Protein AF-A0A7S1FMX1-F1 (afdb_monomer_lite)

Secondary structure (DSSP, 8-state):
-EETTEEEE--EEEEGGGTEEEE-SSSPPEEE-S-S------------TTS-GGG---SS-EEPPPTT--PPP-TTHHHH--PPPPSSEEGGGT--TTEETTEETT-TTSB---PPTT-S-HHHHHHHHHHHHHHHHHTSSPPPPHHHHHHHHHHHHHHHTTSHHHHHHH-HHHHHHHHHT-SSSGGG-TTSHHHHHHHHHHHHHHHHHHHHHHHHTT-S---EETTEE-HHHHHHHHHHHHHHHHHH-PPTTSS--GGG----B-TTT-PBPPPPSS-TTTS-S-GGG---

Structure (mmCIF, N/CA/C/O backbone):
data_AF-A0A7S1FMX1-F1
#
_entry.id   AF-A0A7S1FMX1-F1
#
loop_
_atom_site.group_PDB
_atom_site.id
_atom_site.type_symbol
_atom_site.label_atom_id
_atom_site.label_alt_id
_atom_site.label_comp_id
_atom_site.label_asym_id
_atom_site.label_entity_id
_atom_site.label_seq_id
_atom_site.pdbx_PDB_ins_code
_atom_site.Cartn_x
_atom_site.Cartn_y
_atom_site.Cartn_z
_atom_site.occupancy
_atom_site.B_iso_or_equiv
_atom_site.auth_seq_id
_atom_site.auth_comp_id
_atom_site.auth_asym_id
_atom_site.auth_atom_id
_atom_site.pdbx_PDB_model_num
ATOM 1 N N . CYS A 1 1 ? -9.143 -17.431 -26.161 1.00 55.59 1 CYS A N 1
ATOM 2 C CA . CYS A 1 1 ? -9.402 -18.891 -26.213 1.00 55.59 1 CYS A CA 1
ATOM 3 C C . CYS A 1 1 ? -8.180 -19.540 -26.853 1.00 55.59 1 CYS A C 1
ATOM 5 O O . CYS A 1 1 ? -7.878 -19.204 -27.992 1.00 55.59 1 CYS A O 1
ATOM 7 N N . ILE A 1 2 ? -7.433 -20.357 -26.105 1.00 64.75 2 ILE A N 1
ATOM 8 C CA . ILE A 1 2 ? -6.241 -21.057 -26.610 1.00 64.75 2 ILE A CA 1
ATOM 9 C C . ILE A 1 2 ? -6.725 -22.338 -27.300 1.00 64.75 2 ILE A C 1
ATOM 11 O O . ILE A 1 2 ? -7.508 -23.083 -26.711 1.00 64.75 2 ILE A O 1
ATOM 15 N N . ARG A 1 3 ? -6.317 -22.575 -28.550 1.00 66.50 3 ARG A N 1
ATOM 16 C CA . ARG A 1 3 ? -6.638 -23.800 -29.301 1.00 66.50 3 ARG A CA 1
ATOM 17 C C . ARG A 1 3 ? -5.349 -24.379 -29.876 1.00 66.50 3 ARG A C 1
ATOM 19 O O . ARG A 1 3 ? -4.780 -23.815 -30.808 1.00 66.50 3 ARG A O 1
ATOM 26 N N . GLY A 1 4 ? -4.897 -25.506 -29.328 1.00 80.69 4 GLY A N 1
ATOM 27 C CA . GLY A 1 4 ? -3.596 -26.080 -29.681 1.00 80.69 4 GLY A CA 1
ATOM 28 C C . GLY A 1 4 ? -2.450 -25.124 -29.328 1.00 80.69 4 GLY A C 1
ATOM 29 O O . GLY A 1 4 ? -2.449 -24.542 -28.249 1.00 80.69 4 GLY A O 1
ATOM 30 N N . ASN A 1 5 ? -1.517 -24.928 -30.260 1.00 82.44 5 ASN A N 1
ATOM 31 C CA . ASN A 1 5 ? -0.356 -24.033 -30.138 1.00 82.44 5 ASN A CA 1
ATOM 32 C C . ASN A 1 5 ? -0.634 -22.589 -30.610 1.00 82.44 5 ASN A C 1
ATOM 34 O O . ASN A 1 5 ? 0.290 -21.827 -30.882 1.00 82.44 5 ASN A O 1
ATOM 38 N N . THR A 1 6 ? -1.903 -22.219 -30.793 1.00 84.56 6 THR A N 1
ATOM 39 C CA . THR A 1 6 ? -2.301 -20.920 -31.342 1.00 84.56 6 THR A CA 1
ATOM 40 C C . THR A 1 6 ? -3.328 -20.256 -30.428 1.00 84.56 6 THR A C 1
ATOM 42 O O . THR A 1 6 ? -4.273 -20.895 -29.952 1.00 84.56 6 THR A O 1
ATOM 45 N N . PHE A 1 7 ? -3.195 -18.948 -30.217 1.00 85.38 7 PHE A N 1
ATOM 46 C CA . PHE A 1 7 ? -4.234 -18.139 -29.588 1.00 85.38 7 PHE A CA 1
ATOM 47 C C . PHE A 1 7 ? -4.353 -16.766 -30.250 1.00 85.38 7 PHE A C 1
ATOM 49 O O . PHE A 1 7 ? -3.467 -16.309 -30.966 1.00 85.38 7 PHE A O 1
ATOM 56 N N . GLN A 1 8 ? -5.495 -16.125 -30.039 1.00 85.25 8 GLN A N 1
ATOM 57 C CA . GLN A 1 8 ? -5.757 -14.764 -30.487 1.00 85.25 8 GLN A CA 1
ATOM 58 C C . GLN A 1 8 ? -5.833 -13.874 -29.249 1.00 85.25 8 GLN A C 1
ATOM 60 O O . GLN A 1 8 ? -6.625 -14.154 -28.342 1.00 85.25 8 GLN A O 1
ATOM 65 N N . CYS A 1 9 ? -4.974 -12.862 -29.204 1.00 85.62 9 CYS A N 1
ATOM 66 C CA . CYS A 1 9 ? -5.009 -11.795 -28.218 1.00 85.62 9 CYS A CA 1
ATOM 67 C C . CYS A 1 9 ? -5.741 -10.603 -28.831 1.00 85.62 9 CYS A C 1
ATOM 69 O O . CYS A 1 9 ? -5.529 -10.293 -29.998 1.00 85.62 9 CYS A O 1
ATOM 71 N N . GLN A 1 10 ? -6.607 -9.951 -28.069 1.00 85.38 10 GLN A N 1
ATOM 72 C CA . GLN A 1 10 ? -7.228 -8.700 -28.479 1.00 85.38 10 GLN A CA 1
ATOM 73 C C . GLN A 1 10 ? -7.261 -7.788 -27.256 1.00 85.38 10 GLN A C 1
ATOM 75 O O . GLN A 1 10 ? -7.645 -8.276 -26.184 1.00 85.38 10 GLN A O 1
ATOM 80 N N . PRO A 1 11 ? -6.866 -6.515 -27.392 1.00 82.94 11 PRO A N 1
ATOM 81 C CA . PRO A 1 11 ? -7.051 -5.535 -26.338 1.00 82.94 11 PRO A CA 1
ATOM 82 C C . PRO A 1 11 ? -8.517 -5.477 -25.913 1.00 82.94 11 PRO A C 1
ATOM 84 O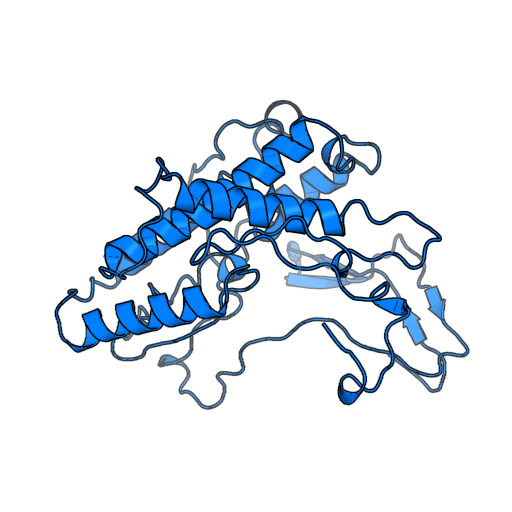 O . PRO A 1 11 ? -9.447 -5.645 -26.712 1.00 82.94 11 PRO A O 1
ATOM 87 N N . VAL A 1 12 ? -8.721 -5.301 -24.614 1.00 83.56 12 VAL A N 1
ATOM 88 C CA . VAL A 1 12 ? -10.047 -5.124 -24.036 1.00 83.56 12 VAL A CA 1
ATOM 89 C C . VAL A 1 12 ? -10.029 -3.931 -23.098 1.00 83.56 12 VAL A C 1
ATOM 91 O O . VAL A 1 12 ? -9.088 -3.767 -22.326 1.00 83.56 12 VAL A O 1
ATOM 94 N N . TYR A 1 13 ? -11.098 -3.145 -23.116 1.00 76.44 13 TYR A N 1
ATOM 95 C CA . TYR A 1 13 ? -11.314 -2.039 -22.189 1.00 76.44 13 TYR A CA 1
ATOM 96 C C . TYR A 1 13 ? -12.540 -2.312 -21.317 1.00 76.44 13 TYR A C 1
ATOM 98 O O . TYR A 1 13 ? -13.475 -3.017 -21.716 1.00 76.44 13 TYR A O 1
ATOM 106 N N . TRP A 1 14 ? -12.552 -1.773 -20.099 1.00 78.62 14 TRP A N 1
ATOM 107 C CA . TRP A 1 14 ? -13.737 -1.804 -19.246 1.00 78.62 14 TRP A CA 1
ATOM 108 C C . TRP A 1 14 ? -14.722 -0.721 -19.698 1.00 78.62 14 TRP A C 1
ATOM 110 O O . TRP A 1 14 ? -14.388 0.457 -19.737 1.00 78.62 14 TRP A O 1
ATOM 120 N N . SER A 1 15 ? -15.945 -1.106 -20.072 1.00 78.19 15 SER A N 1
ATOM 121 C CA . SER A 1 15 ? -16.987 -0.144 -20.439 1.00 78.19 15 SER A CA 1
ATOM 122 C C . SER A 1 15 ? -17.837 0.190 -19.219 1.00 78.19 15 SER A C 1
ATOM 124 O O . SER A 1 15 ? -18.704 -0.612 -18.866 1.00 78.19 15 SER A O 1
ATOM 126 N N . GLU A 1 16 ? -17.662 1.381 -18.639 1.00 68.12 16 GLU A N 1
ATOM 127 C CA . GLU A 1 16 ? -18.452 1.828 -17.476 1.00 68.12 16 GLU A CA 1
ATOM 128 C C . GLU A 1 16 ? -19.957 1.758 -17.746 1.00 68.12 16 GLU A C 1
ATOM 130 O O . GLU A 1 16 ? -20.710 1.090 -17.037 1.00 68.12 16 GLU A O 1
ATOM 135 N N . ARG A 1 17 ? -20.392 2.309 -18.887 1.00 75.06 17 ARG A N 1
ATOM 136 C CA . ARG A 1 17 ? -21.802 2.304 -19.313 1.00 75.06 17 ARG A CA 1
ATOM 137 C C . ARG A 1 17 ? -22.429 0.905 -19.361 1.00 75.06 17 ARG A C 1
ATOM 139 O O . ARG A 1 17 ? -23.640 0.776 -19.205 1.00 75.06 17 ARG A O 1
ATOM 146 N N . ARG A 1 18 ? -21.649 -0.139 -19.661 1.00 75.69 18 ARG A N 1
ATOM 147 C CA . ARG A 1 18 ? -22.149 -1.522 -19.794 1.00 75.69 18 ARG A CA 1
ATOM 148 C C . ARG A 1 18 ? -21.707 -2.443 -18.659 1.00 75.69 18 ARG A C 1
ATOM 150 O O . ARG A 1 18 ? -22.087 -3.612 -18.691 1.00 75.69 18 ARG A O 1
ATOM 157 N N . ARG A 1 19 ? -20.899 -1.943 -17.719 1.00 74.38 19 ARG A N 1
ATOM 158 C CA . ARG A 1 19 ? -20.277 -2.680 -16.610 1.00 74.38 19 ARG A CA 1
ATOM 159 C C . ARG A 1 19 ? -19.697 -4.035 -17.039 1.00 74.38 19 ARG A C 1
ATOM 161 O O . ARG A 1 19 ? -19.962 -5.064 -16.421 1.00 74.38 19 ARG A O 1
ATOM 168 N N . ARG A 1 20 ? -18.959 -4.052 -18.157 1.00 76.19 20 ARG A N 1
ATOM 169 C CA . ARG A 1 20 ? -18.279 -5.254 -18.671 1.00 76.19 20 ARG A CA 1
ATOM 170 C C . ARG A 1 20 ? -17.079 -4.903 -19.543 1.00 76.19 20 ARG A C 1
ATOM 172 O O . ARG A 1 20 ? -17.106 -3.891 -20.246 1.00 76.19 20 ARG A O 1
ATOM 179 N N . TYR A 1 21 ? -16.088 -5.794 -19.578 1.00 77.75 21 TYR A N 1
ATOM 180 C CA . TYR A 1 21 ? -15.001 -5.719 -20.553 1.00 77.75 21 TYR A CA 1
ATOM 181 C C . TYR A 1 21 ? -15.533 -5.881 -21.979 1.00 77.75 21 TYR A C 1
ATOM 183 O O . TYR A 1 21 ? -16.386 -6.733 -22.259 1.00 77.75 21 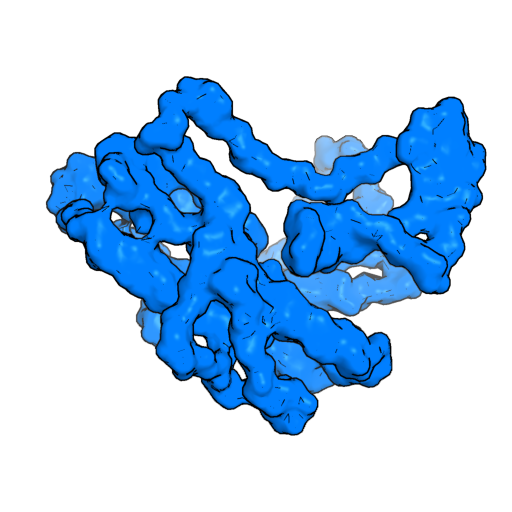TYR A O 1
ATOM 191 N N . ARG A 1 22 ? -15.033 -5.051 -22.888 1.00 84.31 22 ARG A N 1
ATOM 192 C CA . ARG A 1 22 ? -15.325 -5.091 -24.318 1.00 84.31 22 ARG A CA 1
ATOM 193 C C . ARG A 1 22 ? -14.031 -5.170 -25.097 1.00 84.31 22 ARG A C 1
ATOM 195 O O . ARG A 1 22 ? -13.004 -4.711 -24.625 1.00 84.31 22 ARG A O 1
ATOM 202 N N . ARG A 1 23 ? -14.117 -5.762 -26.284 1.00 85.31 23 ARG A N 1
ATOM 203 C CA . ARG A 1 23 ? -13.047 -5.692 -27.272 1.00 85.31 23 ARG A CA 1
ATOM 204 C C . ARG A 1 23 ? -12.844 -4.241 -27.659 1.00 85.31 23 ARG A C 1
ATOM 206 O O . ARG A 1 23 ? -13.837 -3.533 -27.843 1.00 85.31 23 ARG A O 1
ATOM 213 N N . ASP A 1 24 ? -11.585 -3.853 -27.731 1.00 81.56 24 ASP A N 1
ATOM 214 C CA . ASP A 1 24 ? -11.216 -2.672 -28.476 1.00 81.56 24 ASP A CA 1
ATOM 215 C C . ASP A 1 24 ? -11.383 -2.996 -29.961 1.00 81.56 24 ASP A C 1
ATOM 217 O O . ASP A 1 24 ? -10.782 -3.951 -30.464 1.00 81.56 24 ASP A O 1
ATOM 221 N N . ASP A 1 25 ? -12.321 -2.305 -30.604 1.00 81.56 25 ASP A N 1
ATOM 222 C CA . ASP A 1 25 ? -12.631 -2.517 -32.017 1.00 81.56 25 ASP A CA 1
ATOM 223 C C . ASP A 1 25 ? -11.675 -1.693 -32.911 1.00 81.56 25 ASP A C 1
ATOM 225 O O . ASP A 1 25 ? -11.598 -1.971 -34.108 1.00 81.56 25 ASP A O 1
ATOM 229 N N . ASP A 1 26 ? -10.917 -0.747 -32.331 1.00 82.19 26 ASP A N 1
ATOM 230 C CA . ASP A 1 26 ? -9.929 0.088 -33.029 1.00 82.19 26 ASP A CA 1
ATOM 231 C C . ASP A 1 26 ? -8.550 -0.592 -33.126 1.00 82.19 26 ASP A C 1
ATOM 233 O O . ASP A 1 26 ? -7.720 -0.220 -33.957 1.00 82.19 26 ASP A O 1
ATOM 237 N N . GLU A 1 27 ? -8.316 -1.642 -32.330 1.00 79.88 27 GLU A N 1
ATOM 238 C CA . GLU A 1 27 ? -7.102 -2.455 -32.386 1.00 79.88 27 GLU A CA 1
ATOM 239 C C . GLU A 1 27 ? -7.367 -3.862 -32.941 1.00 79.88 27 GLU A C 1
ATOM 241 O O . GLU A 1 27 ? -8.190 -4.640 -32.439 1.00 79.88 27 GLU A O 1
ATOM 246 N N . GLU A 1 28 ? -6.612 -4.234 -33.979 1.00 84.88 28 GLU A N 1
ATOM 247 C CA . GLU A 1 28 ? -6.706 -5.566 -34.562 1.00 84.88 28 GLU A CA 1
ATOM 248 C C . GLU A 1 28 ? -6.222 -6.648 -33.593 1.00 84.88 28 GLU A C 1
ATOM 250 O O . GLU A 1 28 ? -5.190 -6.560 -32.925 1.00 84.88 28 GLU A O 1
ATOM 255 N N . ALA A 1 29 ? -6.965 -7.748 -33.563 1.00 86.00 29 ALA A N 1
ATOM 256 C CA . ALA A 1 29 ? -6.608 -8.890 -32.751 1.00 86.00 29 ALA A CA 1
ATOM 257 C C . ALA A 1 29 ? -5.343 -9.591 -33.285 1.00 86.00 29 ALA A C 1
ATOM 259 O O . ALA A 1 29 ? -5.322 -10.129 -34.394 1.00 86.00 29 ALA A O 1
ATOM 260 N N . VAL A 1 30 ? -4.313 -9.684 -32.446 1.00 87.81 30 VAL A N 1
ATOM 261 C CA . VAL A 1 30 ? -3.038 -10.330 -32.761 1.00 87.81 30 VAL A CA 1
ATOM 262 C C . VAL A 1 30 ? -3.169 -11.847 -32.647 1.00 87.81 30 VAL A C 1
ATOM 264 O O . VAL A 1 30 ? -3.466 -12.402 -31.584 1.00 87.81 30 VAL A O 1
ATOM 267 N N . ARG A 1 31 ? -2.913 -12.555 -33.750 1.00 88.19 31 ARG A N 1
ATOM 268 C CA . ARG A 1 31 ? -2.848 -14.020 -33.761 1.00 88.19 31 ARG A CA 1
ATOM 269 C C . ARG A 1 31 ? -1.429 -14.487 -33.452 1.00 88.19 31 ARG A C 1
ATOM 271 O O . ARG A 1 31 ? -0.534 -14.336 -34.276 1.00 88.19 31 ARG A O 1
ATOM 278 N N . VAL A 1 32 ? -1.259 -15.136 -32.308 1.00 88.19 32 VAL A N 1
ATOM 279 C CA . VAL A 1 32 ? 0.008 -15.731 -31.871 1.00 88.19 32 VAL A CA 1
ATOM 280 C C . VAL A 1 32 ? -0.012 -17.224 -32.199 1.00 88.19 32 VAL A C 1
ATOM 282 O O . VAL A 1 32 ? -0.973 -17.921 -31.864 1.00 88.19 32 VAL A O 1
ATOM 285 N N . ARG A 1 33 ? 1.020 -17.710 -32.894 1.00 91.12 33 ARG A N 1
ATOM 286 C CA . ARG A 1 33 ? 1.182 -19.113 -33.318 1.00 91.12 33 ARG A CA 1
ATOM 287 C C . ARG A 1 33 ? 2.416 -19.727 -32.659 1.00 91.12 33 ARG A C 1
ATOM 289 O O . ARG A 1 33 ? 3.229 -19.001 -32.096 1.00 91.12 33 ARG A O 1
ATOM 296 N N . ASP A 1 34 ? 2.525 -21.051 -32.744 1.00 90.12 34 ASP A N 1
ATOM 297 C CA . ASP A 1 34 ? 3.682 -21.836 -32.290 1.00 90.12 34 ASP A CA 1
ATOM 298 C C . ASP A 1 34 ? 4.042 -21.628 -30.810 1.00 90.12 34 ASP A C 1
ATOM 300 O O . ASP A 1 34 ? 5.196 -21.665 -30.393 1.00 90.12 34 ASP A O 1
ATOM 304 N N . VAL A 1 35 ? 3.011 -21.437 -29.989 1.00 88.81 35 VAL A N 1
ATOM 305 C CA . VAL A 1 35 ? 3.134 -21.231 -28.548 1.00 88.81 35 VAL A CA 1
ATOM 306 C C . VAL A 1 35 ? 3.202 -22.583 -27.852 1.00 88.81 35 VAL A C 1
ATOM 308 O O . VAL A 1 35 ? 2.227 -23.335 -27.857 1.00 88.81 35 VAL A O 1
ATOM 311 N N . ALA A 1 36 ? 4.341 -22.876 -27.226 1.00 88.62 36 ALA A N 1
ATOM 312 C CA . ALA A 1 36 ? 4.512 -24.086 -26.422 1.00 88.62 36 ALA A CA 1
ATOM 313 C C . ALA A 1 36 ? 3.780 -23.992 -25.071 1.00 88.62 36 ALA A C 1
ATOM 315 O O . ALA A 1 36 ? 3.159 -24.958 -24.634 1.00 88.62 36 ALA A O 1
ATOM 316 N N . THR A 1 37 ? 3.820 -22.815 -24.437 1.00 88.00 37 THR A N 1
ATOM 317 C CA . THR A 1 37 ? 3.277 -22.589 -23.092 1.00 88.00 37 THR A CA 1
ATOM 318 C C . THR A 1 37 ? 2.691 -21.187 -22.981 1.00 88.00 37 THR A C 1
ATOM 320 O O . THR A 1 37 ? 3.289 -20.220 -23.447 1.00 88.00 37 THR A O 1
ATOM 323 N N . VAL A 1 38 ? 1.543 -21.068 -22.310 1.00 84.62 38 VAL A N 1
ATOM 324 C CA . VAL A 1 38 ? 0.968 -19.785 -21.888 1.00 84.62 38 VAL A CA 1
ATOM 325 C C . VAL A 1 38 ? 0.989 -19.722 -20.366 1.00 84.62 38 VAL A C 1
ATOM 327 O O . VAL A 1 38 ? 0.480 -20.625 -19.705 1.00 84.62 38 VAL A O 1
ATOM 330 N N . VAL A 1 39 ? 1.549 -18.646 -19.815 1.00 88.12 39 VAL A N 1
ATOM 331 C CA . VAL A 1 39 ? 1.557 -18.379 -18.371 1.00 88.12 39 VAL A CA 1
ATOM 332 C C . VAL A 1 39 ? 0.614 -17.216 -18.086 1.00 88.12 39 VAL A C 1
ATOM 334 O O . VAL A 1 39 ? 0.827 -16.105 -18.567 1.00 88.12 39 VAL A O 1
ATOM 337 N N . LEU A 1 40 ? -0.441 -17.471 -17.310 1.00 87.44 40 LEU A N 1
ATOM 338 C CA . LEU A 1 40 ? -1.400 -16.445 -16.899 1.00 87.44 40 LEU A CA 1
ATOM 339 C C . LEU A 1 40 ? -0.951 -15.823 -15.573 1.00 87.44 40 LEU A C 1
ATOM 341 O O . LEU A 1 40 ? -1.175 -16.387 -14.506 1.00 87.44 40 LEU A O 1
ATOM 345 N N . ALA A 1 41 ? -0.324 -14.650 -15.645 1.00 89.69 41 ALA A N 1
ATOM 346 C CA . ALA A 1 41 ? 0.120 -13.877 -14.483 1.00 89.69 41 ALA A CA 1
ATOM 347 C C . ALA A 1 41 ? -0.897 -12.779 -14.105 1.00 89.69 41 ALA A C 1
ATOM 349 O O . ALA A 1 41 ? -0.548 -11.613 -13.959 1.00 89.69 41 ALA A O 1
ATOM 350 N N . THR A 1 42 ? -2.179 -13.142 -13.986 1.00 84.88 42 THR A N 1
ATOM 351 C CA . THR A 1 42 ? -3.306 -12.196 -13.834 1.00 84.88 42 THR A CA 1
ATOM 352 C C . THR A 1 42 ? -3.686 -11.892 -12.379 1.00 84.88 42 THR A C 1
ATOM 354 O O . THR A 1 42 ? -4.749 -11.330 -12.123 1.00 84.88 42 THR A O 1
ATOM 357 N N . GLY A 1 43 ? -2.840 -12.274 -11.422 1.00 87.25 43 GLY A N 1
ATOM 358 C CA . GLY A 1 43 ? -3.076 -12.071 -9.992 1.00 87.25 43 GLY A CA 1
ATOM 359 C C . GLY A 1 43 ? -4.046 -13.076 -9.364 1.00 87.25 43 GLY A C 1
ATOM 360 O O . GLY A 1 43 ? -4.384 -14.104 -9.953 1.00 87.25 43 GLY A O 1
ATOM 361 N N . TYR A 1 44 ? -4.471 -12.768 -8.138 1.00 85.94 44 TYR A N 1
ATOM 362 C CA . TYR A 1 44 ? -5.308 -13.623 -7.295 1.00 85.94 44 TYR A CA 1
ATOM 363 C C . TYR A 1 44 ? -6.457 -12.821 -6.684 1.00 85.94 44 TYR A C 1
ATOM 365 O O . TYR A 1 44 ? -6.379 -11.600 -6.565 1.00 85.94 44 TYR A O 1
ATOM 373 N N . ARG A 1 45 ? -7.517 -13.520 -6.267 1.00 84.94 45 ARG A N 1
ATOM 374 C CA . ARG A 1 45 ? -8.611 -12.956 -5.469 1.00 84.94 45 ARG A CA 1
ATOM 375 C C . ARG A 1 45 ? -8.770 -13.765 -4.180 1.00 84.94 45 ARG A C 1
ATOM 377 O O . ARG A 1 45 ? -8.689 -14.997 -4.255 1.00 84.94 45 ARG A O 1
ATOM 384 N N . PRO A 1 46 ? -9.019 -13.121 -3.026 1.00 86.81 46 PRO A N 1
ATOM 385 C CA . PRO A 1 46 ? -9.404 -13.825 -1.810 1.00 86.81 46 PRO A CA 1
ATOM 386 C C . PRO A 1 46 ? -10.598 -14.750 -2.067 1.00 86.81 46 PRO A C 1
ATOM 388 O O . PRO A 1 46 ? -11.613 -14.332 -2.623 1.00 86.81 46 PRO A O 1
ATOM 391 N N . ARG A 1 47 ? -10.476 -16.021 -1.673 1.00 91.06 47 ARG A N 1
ATOM 392 C CA . ARG A 1 47 ? -11.563 -17.006 -1.747 1.00 91.06 47 ARG A CA 1
ATOM 393 C C . ARG A 1 47 ? -12.189 -17.163 -0.372 1.00 91.06 47 ARG A C 1
ATOM 395 O O . ARG A 1 47 ? -11.601 -17.788 0.503 1.00 91.06 47 ARG A O 1
ATOM 402 N N . LEU A 1 48 ? -13.380 -16.595 -0.206 1.00 92.56 48 LEU A N 1
ATOM 403 C CA . LEU A 1 48 ? -14.119 -16.560 1.061 1.00 92.56 48 LEU A CA 1
ATOM 404 C C . LEU A 1 48 ? -15.367 -17.459 1.037 1.00 92.56 48 LEU A C 1
ATOM 406 O O . LEU A 1 48 ? -16.243 -17.332 1.887 1.00 92.56 48 LEU A O 1
ATOM 410 N N . ASP A 1 49 ? -15.455 -18.377 0.070 1.00 94.12 49 ASP A N 1
ATOM 411 C CA . ASP A 1 49 ? -16.652 -19.194 -0.187 1.00 94.12 49 ASP A CA 1
ATOM 412 C C . ASP A 1 49 ? -17.009 -20.140 0.970 1.00 94.12 49 ASP A C 1
ATOM 414 O O . ASP A 1 49 ? -18.152 -20.572 1.092 1.00 94.12 49 ASP A O 1
ATOM 418 N N . PHE A 1 50 ? -16.039 -20.431 1.842 1.00 95.50 50 PHE A N 1
ATOM 419 C CA . PHE A 1 50 ? -16.228 -21.228 3.055 1.00 95.50 50 PHE A CA 1
ATOM 420 C C . PHE A 1 50 ? -16.928 -20.461 4.191 1.00 95.50 50 PHE A C 1
ATOM 422 O O . PHE A 1 50 ? -17.335 -21.072 5.176 1.00 95.50 50 PHE A O 1
ATOM 429 N N . LEU A 1 51 ? -17.058 -19.136 4.077 1.00 96.94 51 LEU A N 1
ATOM 430 C CA . LEU A 1 51 ? -17.766 -18.289 5.034 1.00 96.94 51 LEU A CA 1
ATOM 431 C C . LEU A 1 51 ? -19.212 -18.066 4.582 1.00 96.94 51 LEU A C 1
ATOM 433 O O . LEU A 1 51 ? -19.482 -17.983 3.381 1.00 96.94 51 LEU A O 1
ATOM 437 N N . ALA A 1 52 ? -20.129 -17.899 5.536 1.00 96.69 52 ALA A N 1
ATOM 438 C CA . ALA A 1 52 ? -21.471 -17.388 5.257 1.00 96.69 52 ALA A CA 1
ATOM 439 C C . ALA A 1 52 ? -21.396 -15.964 4.675 1.00 96.69 52 ALA A C 1
ATOM 441 O O . ALA A 1 52 ? -20.432 -15.240 4.939 1.00 96.69 52 ALA A O 1
ATOM 442 N N . GLU A 1 53 ? -22.376 -15.564 3.861 1.00 94.50 53 GLU A N 1
ATOM 443 C CA . GLU A 1 53 ? -22.338 -14.298 3.112 1.00 94.50 53 GLU A CA 1
ATOM 444 C C . GLU A 1 53 ? -22.151 -13.087 4.029 1.00 94.50 53 GLU A C 1
ATOM 446 O O . GLU A 1 53 ? -21.400 -12.179 3.688 1.00 94.50 53 GLU A O 1
ATOM 451 N N . GLU A 1 54 ? -22.752 -13.113 5.217 1.00 94.69 54 GLU A N 1
ATOM 452 C CA . GLU A 1 54 ? -22.685 -12.104 6.273 1.00 94.69 54 GLU A CA 1
ATOM 453 C C . GLU A 1 54 ? -21.349 -12.051 7.038 1.00 94.69 54 GLU A C 1
ATOM 455 O O . GLU A 1 54 ? -21.116 -11.125 7.816 1.00 94.69 54 GLU A O 1
ATOM 460 N N . LEU A 1 55 ? -20.447 -13.008 6.800 1.00 96.38 55 LEU A N 1
ATOM 461 C CA . LEU A 1 55 ? -19.109 -13.060 7.399 1.00 96.38 55 LEU A CA 1
ATOM 462 C C . LEU A 1 55 ? -17.982 -12.771 6.402 1.00 96.38 55 LEU A C 1
ATOM 464 O O . LEU A 1 55 ? -16.831 -12.688 6.812 1.00 96.38 55 LEU A O 1
ATOM 468 N N . ARG A 1 56 ? -18.281 -12.622 5.108 1.00 95.00 56 ARG A N 1
ATOM 469 C CA . ARG A 1 56 ? -17.291 -12.276 4.069 1.00 95.00 56 ARG A CA 1
ATOM 470 C C . ARG A 1 56 ? -16.895 -10.795 4.144 1.00 95.00 56 ARG A C 1
ATOM 472 O O . ARG A 1 56 ? -17.601 -10.004 4.759 1.00 95.00 56 ARG A O 1
ATOM 479 N N . PHE A 1 57 ? -15.800 -10.412 3.511 1.00 92.44 57 PHE A N 1
ATOM 480 C CA . PHE A 1 57 ? -15.573 -9.014 3.139 1.00 92.44 57 PHE A CA 1
ATOM 481 C C . PHE A 1 57 ? -15.603 -8.890 1.615 1.00 92.44 57 PHE A C 1
ATOM 483 O O . PHE A 1 57 ? -15.424 -9.902 0.931 1.00 92.44 57 PHE A O 1
ATOM 490 N N . ASP A 1 58 ? -15.850 -7.693 1.087 1.00 89.25 58 ASP A N 1
ATOM 491 C CA . ASP A 1 58 ? -15.761 -7.412 -0.349 1.00 89.25 58 ASP A CA 1
ATOM 492 C C . ASP A 1 58 ? -14.287 -7.262 -0.771 1.00 89.25 58 ASP A C 1
ATOM 494 O O . ASP A 1 58 ? -13.643 -6.272 -0.413 1.00 89.25 58 ASP A O 1
ATOM 498 N N . PRO A 1 59 ? -13.719 -8.210 -1.544 1.00 81.56 59 PRO A N 1
ATOM 499 C CA . PRO A 1 59 ? -12.324 -8.132 -1.951 1.00 81.56 59 PRO A CA 1
ATOM 500 C C . PRO A 1 59 ? -12.052 -7.069 -3.018 1.00 81.56 59 PRO A C 1
ATOM 502 O O . PRO A 1 59 ? -10.899 -6.676 -3.171 1.00 81.56 59 PRO A O 1
ATOM 505 N N . GLU A 1 60 ? -13.071 -6.649 -3.780 1.00 78.12 60 GLU A N 1
ATOM 506 C CA . GLU A 1 60 ? -12.949 -5.510 -4.703 1.00 78.12 60 GLU A CA 1
ATOM 507 C C . GLU A 1 60 ? -13.096 -4.190 -3.928 1.00 78.12 60 GLU A C 1
ATOM 509 O O . GLU A 1 60 ? -12.480 -3.186 -4.272 1.00 78.12 60 GLU A O 1
ATOM 514 N N . GLY A 1 61 ? -13.863 -4.202 -2.835 1.00 80.12 61 GLY A N 1
ATOM 515 C CA . GLY A 1 61 ? -13.960 -3.097 -1.889 1.00 80.12 61 GLY A CA 1
ATOM 516 C C . GLY A 1 61 ? -14.385 -1.799 -2.565 1.00 80.12 61 GLY A C 1
ATOM 517 O O . GLY A 1 61 ? -13.730 -0.773 -2.392 1.00 80.12 61 GLY A O 1
ATOM 518 N N . ARG A 1 62 ? -15.447 -1.832 -3.375 1.00 85.31 62 ARG A N 1
ATOM 519 C CA . ARG A 1 62 ? -15.869 -0.635 -4.113 1.00 85.31 62 ARG A CA 1
ATOM 520 C C . ARG A 1 62 ? -16.462 0.396 -3.169 1.00 85.31 62 ARG A C 1
ATOM 522 O O . ARG A 1 62 ? -17.345 0.088 -2.368 1.00 85.31 62 ARG A O 1
ATOM 529 N N . GLN A 1 63 ? -16.005 1.637 -3.279 1.00 86.50 63 GLN A N 1
ATOM 530 C CA . GLN A 1 63 ? -16.495 2.722 -2.436 1.00 86.50 63 GLN A CA 1
ATOM 531 C C . GLN A 1 63 ? -16.630 4.017 -3.235 1.00 86.50 63 GLN A C 1
ATOM 533 O O . GLN A 1 63 ? -15.825 4.296 -4.116 1.00 86.50 63 GLN A O 1
ATOM 538 N N . GLY A 1 64 ? -17.647 4.818 -2.914 1.00 85.50 64 GLY A N 1
ATOM 539 C CA . GLY A 1 64 ? -17.763 6.183 -3.421 1.00 85.50 64 GLY A CA 1
ATOM 540 C C . GLY A 1 64 ? -16.880 7.156 -2.638 1.00 85.50 64 GLY A C 1
ATOM 541 O O . GLY A 1 64 ? -16.696 7.026 -1.423 1.00 85.50 64 GLY A O 1
ATOM 542 N N . VAL A 1 65 ? -16.367 8.170 -3.325 1.00 86.94 65 VAL A N 1
ATOM 543 C CA . VAL A 1 65 ? -15.604 9.259 -2.703 1.00 86.94 65 VAL A CA 1
ATOM 544 C C . VAL A 1 65 ? -16.575 10.291 -2.099 1.00 86.94 65 VAL A C 1
ATOM 546 O O . VAL A 1 65 ? -17.644 10.531 -2.666 1.00 86.94 65 VAL A O 1
ATOM 549 N N . PRO A 1 66 ? -16.267 10.918 -0.942 1.00 85.81 66 PRO A N 1
ATOM 550 C CA . PRO A 1 66 ? -17.121 11.958 -0.375 1.00 85.81 66 PRO A CA 1
ATOM 551 C C . PRO A 1 66 ? -17.424 13.086 -1.371 1.00 85.81 66 PRO A C 1
ATOM 553 O O . PRO A 1 66 ? -16.537 13.570 -2.073 1.00 85.81 66 PRO A O 1
ATOM 556 N N . LYS A 1 67 ? -18.679 13.549 -1.391 1.00 86.31 67 LYS A N 1
ATOM 557 C CA . LYS A 1 67 ? -19.117 14.616 -2.299 1.00 86.31 67 LYS A CA 1
ATOM 558 C C . LYS A 1 67 ? -18.270 15.878 -2.113 1.00 86.31 67 LYS A C 1
ATOM 560 O O . LYS A 1 67 ? -18.170 16.398 -1.003 1.00 86.31 67 LYS A O 1
ATOM 565 N N . GLY A 1 68 ? -17.730 16.394 -3.216 1.00 87.56 68 GLY A N 1
ATOM 566 C CA . GLY A 1 68 ? -16.915 17.610 -3.228 1.00 87.56 68 GLY A CA 1
ATOM 567 C C . GLY A 1 68 ? -15.478 17.417 -2.738 1.00 87.56 68 GLY A C 1
ATOM 568 O O . GLY A 1 68 ? -14.775 18.411 -2.568 1.00 87.56 68 GLY A O 1
ATOM 569 N N . TRP A 1 69 ? -15.038 16.175 -2.507 1.00 92.62 69 TRP A N 1
ATOM 570 C CA . TRP A 1 69 ? -13.622 15.883 -2.308 1.00 92.62 69 TRP A CA 1
ATOM 571 C C . TRP A 1 69 ? -12.816 16.320 -3.534 1.00 92.62 69 TRP A C 1
ATOM 573 O O . TRP A 1 69 ? -13.254 16.154 -4.672 1.00 92.62 69 TRP A O 1
ATOM 583 N N . LYS A 1 70 ? -11.630 16.873 -3.286 1.00 92.69 70 LYS A N 1
ATOM 584 C CA . LYS A 1 70 ? -10.665 17.253 -4.313 1.00 92.69 70 LYS A CA 1
ATOM 585 C C . LYS A 1 70 ? -9.282 16.840 -3.849 1.00 92.69 70 LYS A C 1
ATOM 587 O O . LYS A 1 70 ? -8.942 17.073 -2.691 1.00 92.69 70 LYS A O 1
ATOM 592 N N . MET A 1 71 ? -8.513 16.281 -4.774 1.00 94.50 71 MET A N 1
ATOM 593 C CA . MET A 1 71 ? -7.111 15.947 -4.558 1.00 94.50 71 MET A CA 1
ATOM 594 C C . MET A 1 71 ? -6.322 17.206 -4.190 1.00 94.50 71 MET A C 1
ATOM 596 O O . MET A 1 71 ? -6.505 18.259 -4.812 1.00 94.50 71 MET A O 1
ATOM 600 N N . ALA A 1 72 ? -5.438 17.096 -3.201 1.00 93.44 72 ALA A N 1
ATOM 601 C CA . ALA A 1 72 ? -4.512 18.168 -2.861 1.00 93.44 72 ALA A CA 1
ATOM 602 C C . ALA A 1 72 ? -3.624 18.570 -4.067 1.00 93.44 72 ALA A C 1
ATOM 604 O O . ALA A 1 72 ? -3.259 17.708 -4.879 1.00 93.44 72 ALA A O 1
ATOM 605 N N . PRO A 1 73 ? -3.247 19.862 -4.194 1.00 94.50 73 PRO A N 1
ATOM 606 C CA . PRO A 1 73 ? -2.354 20.317 -5.255 1.00 94.50 73 PRO A CA 1
ATOM 607 C C . PRO A 1 73 ? -1.022 19.560 -5.262 1.00 94.50 73 PRO A C 1
ATOM 609 O O . PRO A 1 73 ? -0.403 19.369 -4.217 1.00 94.50 73 PRO A O 1
ATOM 612 N N . ASN A 1 74 ? -0.573 19.154 -6.447 1.00 93.50 74 ASN A N 1
ATOM 613 C CA . ASN A 1 74 ? 0.673 18.425 -6.668 1.00 93.50 74 ASN A CA 1
ATOM 614 C C . ASN A 1 74 ? 1.237 18.712 -8.072 1.00 93.50 74 ASN A C 1
ATOM 616 O O . ASN A 1 74 ? 0.663 19.488 -8.834 1.00 93.50 74 ASN A O 1
ATOM 620 N N . ALA A 1 75 ? 2.354 18.069 -8.424 1.00 92.56 75 ALA A N 1
ATOM 621 C CA . ALA A 1 75 ? 3.062 18.295 -9.688 1.00 92.56 75 ALA A CA 1
ATOM 622 C C . ALA A 1 75 ? 2.226 18.036 -10.959 1.00 92.56 75 ALA A C 1
ATOM 624 O O . ALA A 1 75 ? 2.594 18.522 -12.020 1.00 92.56 75 ALA A O 1
ATOM 625 N N . LEU A 1 76 ? 1.120 17.287 -10.869 1.00 94.38 76 LEU A N 1
ATOM 626 C CA . LEU A 1 76 ? 0.218 17.006 -11.994 1.00 94.38 76 LEU A CA 1
ATOM 627 C C . LEU A 1 76 ? -0.998 17.938 -12.043 1.00 94.38 76 LEU A C 1
ATOM 629 O O . LEU A 1 76 ? -1.746 17.913 -13.015 1.00 94.38 76 LEU A O 1
ATOM 633 N N . SER A 1 77 ? -1.222 18.757 -11.011 1.00 92.19 77 SER A N 1
ATOM 634 C CA . SER A 1 77 ? -2.414 19.608 -10.919 1.00 92.19 77 SER A CA 1
ATOM 635 C C . SER A 1 77 ? -2.474 20.690 -11.995 1.00 92.19 77 SER A C 1
ATOM 637 O O . SER A 1 77 ? -3.570 21.080 -12.384 1.00 92.19 77 SER A O 1
ATOM 639 N N . GLU A 1 78 ? -1.327 21.175 -12.475 1.00 88.62 78 GLU A N 1
ATOM 640 C CA . GLU A 1 78 ? -1.278 22.177 -13.549 1.00 88.62 78 GLU A CA 1
ATOM 641 C C . GLU A 1 78 ? -1.697 21.591 -14.903 1.00 88.62 78 GLU A C 1
ATOM 643 O O . GLU A 1 78 ? -2.349 22.273 -15.688 1.00 88.62 78 GLU A O 1
ATOM 648 N N . GLU A 1 79 ? -1.362 20.324 -15.154 1.00 92.62 79 GLU A N 1
ATOM 649 C CA . GLU A 1 79 ? -1.580 19.664 -16.445 1.00 92.62 79 GLU A CA 1
ATOM 650 C C . GLU A 1 79 ? -2.948 18.980 -16.517 1.00 92.62 79 GLU A C 1
ATOM 652 O O . GLU A 1 79 ? -3.658 19.111 -17.509 1.00 92.62 79 GLU A O 1
ATOM 657 N N . LEU A 1 80 ? -3.349 18.295 -15.441 1.00 92.50 80 LEU A N 1
ATOM 658 C CA . LEU A 1 80 ? -4.616 17.559 -15.379 1.00 92.50 80 LEU A CA 1
ATOM 659 C C . LEU A 1 80 ? -5.788 18.414 -14.879 1.00 92.50 80 LEU A C 1
ATOM 661 O O . LEU A 1 80 ? -6.950 18.027 -15.001 1.00 92.50 80 LEU A O 1
ATOM 665 N N . GLY A 1 81 ? -5.505 19.556 -14.250 1.00 91.44 81 GLY A N 1
ATOM 666 C CA . GLY A 1 81 ? -6.522 20.362 -13.586 1.00 91.44 81 GLY A CA 1
ATOM 667 C C . GLY A 1 81 ? -7.255 19.593 -12.479 1.00 91.44 81 GLY A C 1
ATOM 668 O O . GLY A 1 81 ? -6.663 18.856 -11.686 1.00 91.44 81 GLY A O 1
ATOM 669 N N . THR A 1 82 ? -8.572 19.800 -12.385 1.00 92.25 82 THR A N 1
ATOM 670 C CA . THR A 1 82 ? -9.432 19.066 -11.443 1.00 92.25 82 THR A CA 1
ATOM 671 C C . THR A 1 82 ? -10.080 17.885 -12.150 1.00 92.25 82 THR A C 1
ATOM 673 O O . THR A 1 82 ? -11.056 18.056 -12.873 1.00 92.25 82 THR A O 1
ATOM 676 N N . VAL A 1 83 ? -9.568 16.688 -11.882 1.00 92.62 83 VAL A N 1
ATOM 677 C CA . VAL A 1 83 ? -10.203 15.441 -12.317 1.00 92.62 83 VAL A CA 1
ATOM 678 C C . VAL A 1 83 ? -11.235 15.027 -11.274 1.00 92.62 83 VAL A C 1
ATOM 680 O O . VAL A 1 83 ? -10.878 14.808 -10.111 1.00 92.62 83 VAL A O 1
ATOM 683 N N . GLU A 1 84 ? -12.498 14.909 -11.674 1.00 92.81 84 GLU A N 1
ATOM 684 C CA . GLU A 1 84 ? -13.559 14.374 -10.815 1.00 92.81 84 GLU A CA 1
ATOM 685 C C . GLU A 1 84 ? -13.346 12.865 -10.581 1.00 92.81 84 GLU A C 1
ATOM 687 O O . GLU A 1 84 ? -12.972 12.154 -11.517 1.00 92.81 84 GLU A O 1
ATOM 692 N N . PRO A 1 85 ? -13.536 12.351 -9.353 1.00 93.19 85 PRO A N 1
ATOM 693 C CA . PRO A 1 85 ? -13.419 10.920 -9.092 1.00 93.19 85 PRO A CA 1
ATOM 694 C C . PRO A 1 85 ? -14.474 10.095 -9.832 1.00 93.19 85 PRO A C 1
ATOM 696 O O . PRO A 1 85 ? -15.602 10.548 -10.040 1.00 93.19 85 PRO A O 1
ATOM 699 N N . SER A 1 86 ? -14.134 8.843 -10.141 1.00 91.25 86 SER A N 1
ATOM 700 C CA . SER A 1 86 ? -15.109 7.839 -10.587 1.00 91.25 86 SER A CA 1
ATOM 701 C C . SER A 1 86 ? -16.229 7.643 -9.546 1.00 91.25 86 SER A C 1
ATOM 703 O O . SER A 1 86 ? -16.006 7.817 -8.346 1.00 91.25 86 SER A O 1
ATOM 705 N N . GLU A 1 87 ? -17.433 7.248 -9.986 1.00 88.12 87 GLU A N 1
ATOM 706 C CA . GLU A 1 87 ? -18.575 6.993 -9.080 1.00 88.12 87 GLU A CA 1
ATOM 707 C C . GLU A 1 87 ? -18.256 5.920 -8.024 1.00 88.12 87 GLU A C 1
ATOM 709 O O . GLU A 1 87 ? -18.616 6.057 -6.853 1.00 88.12 87 GLU A O 1
ATOM 714 N N . GLU A 1 88 ? -17.546 4.871 -8.443 1.00 88.06 88 GLU A N 1
ATOM 715 C CA . GLU A 1 88 ? -16.985 3.821 -7.596 1.00 88.06 88 GLU A CA 1
ATOM 716 C C . GLU A 1 88 ? -15.477 3.740 -7.854 1.00 88.06 88 GLU A C 1
ATOM 718 O O . GLU A 1 88 ? -15.048 3.724 -9.008 1.00 88.06 88 GLU A O 1
ATOM 723 N N . ILE A 1 89 ? -14.678 3.648 -6.790 1.00 90.62 89 ILE A N 1
ATOM 724 C CA . ILE A 1 89 ? -13.234 3.392 -6.877 1.00 90.62 89 ILE A CA 1
ATOM 725 C C . ILE A 1 89 ? -12.880 2.014 -6.307 1.00 90.62 89 ILE A C 1
ATOM 727 O O . ILE A 1 89 ? -13.555 1.523 -5.399 1.00 90.62 89 ILE A O 1
ATOM 731 N N . ASP A 1 90 ? -11.815 1.402 -6.834 1.00 89.81 90 ASP A N 1
ATOM 732 C CA . ASP A 1 90 ? -11.255 0.108 -6.397 1.00 89.81 90 ASP A CA 1
ATOM 733 C C . ASP A 1 90 ? -10.463 0.299 -5.092 1.00 89.81 90 ASP A C 1
ATOM 735 O O . ASP A 1 90 ? -9.227 0.299 -5.067 1.00 89.81 90 ASP A O 1
ATOM 739 N N . ALA A 1 91 ? -11.182 0.562 -3.994 1.00 88.62 91 ALA A N 1
ATOM 740 C CA . ALA A 1 91 ? -10.557 0.926 -2.728 1.00 88.62 91 ALA A CA 1
ATOM 741 C C . ALA A 1 91 ? -9.779 -0.240 -2.111 1.00 88.62 91 ALA A C 1
ATOM 743 O O . ALA A 1 91 ? -8.804 0.020 -1.404 1.00 88.62 91 ALA A O 1
ATOM 744 N N . GLY A 1 92 ? -10.129 -1.497 -2.429 1.00 84.88 92 GLY A N 1
ATOM 745 C CA . GLY A 1 92 ? -9.513 -2.715 -1.880 1.00 84.88 92 GLY A CA 1
ATOM 746 C C . GLY A 1 92 ? -7.991 -2.814 -2.066 1.00 84.88 92 GLY A C 1
ATOM 747 O O . GLY A 1 92 ? -7.324 -3.577 -1.367 1.00 84.88 92 GLY A O 1
ATOM 748 N N . ARG A 1 93 ? -7.406 -1.996 -2.948 1.00 81.88 93 ARG A N 1
ATOM 749 C CA . ARG A 1 93 ? -5.947 -1.848 -3.111 1.00 81.88 93 ARG A CA 1
ATOM 750 C C . ARG A 1 93 ? -5.261 -1.036 -2.011 1.00 81.88 93 ARG A C 1
ATOM 752 O O . ARG A 1 93 ? -4.041 -1.078 -1.896 1.00 81.88 93 ARG A O 1
ATOM 759 N N . VAL A 1 94 ? -6.025 -0.267 -1.247 1.00 85.62 94 VAL A N 1
ATOM 760 C CA . VAL A 1 94 ? -5.541 0.681 -0.235 1.00 85.62 94 VAL A CA 1
ATOM 761 C C . VAL A 1 94 ? -6.196 0.392 1.114 1.00 85.62 94 VAL A C 1
ATOM 763 O O . VAL A 1 94 ? -5.517 0.244 2.129 1.00 85.62 94 VAL A O 1
ATOM 766 N N . VAL A 1 95 ? -7.522 0.281 1.118 1.00 88.69 95 VAL A N 1
ATOM 767 C CA . VAL A 1 95 ? -8.366 0.045 2.289 1.00 88.69 95 VAL A CA 1
ATOM 768 C C . VAL A 1 95 ? -9.516 -0.865 1.877 1.00 88.69 95 VAL A C 1
ATOM 770 O O . VAL A 1 95 ? -10.213 -0.588 0.911 1.00 88.69 95 VAL A O 1
ATOM 773 N N . PHE A 1 96 ? -9.764 -1.920 2.647 1.00 90.88 96 PHE A N 1
ATOM 774 C CA . PHE A 1 96 ? -10.997 -2.696 2.527 1.00 90.88 96 PHE A CA 1
ATOM 775 C C . PHE A 1 96 ? -12.119 -1.926 3.242 1.00 90.88 96 PHE A C 1
ATOM 777 O O . PHE A 1 96 ? -12.047 -1.781 4.466 1.00 90.88 96 PHE A O 1
ATOM 784 N N . PRO A 1 97 ? -13.135 -1.391 2.536 1.00 90.69 97 PRO A N 1
ATOM 785 C CA . PRO A 1 97 ? -14.122 -0.492 3.141 1.00 90.69 97 PRO A CA 1
ATOM 786 C C . PRO A 1 97 ? -14.853 -1.094 4.341 1.00 90.69 97 PRO A C 1
ATOM 788 O O . PRO A 1 97 ? -15.129 -0.393 5.314 1.00 90.69 97 PRO A O 1
ATOM 791 N N . ASP A 1 98 ? -15.111 -2.397 4.295 1.00 93.31 98 ASP A N 1
ATOM 792 C CA . ASP A 1 98 ? -15.838 -3.181 5.288 1.00 93.31 98 ASP A CA 1
ATOM 793 C C . ASP A 1 98 ? -14.931 -3.919 6.286 1.00 93.31 98 ASP A C 1
ATOM 795 O O . ASP A 1 98 ? -15.440 -4.620 7.165 1.00 93.31 98 ASP A O 1
ATOM 799 N N . VAL A 1 99 ? -13.608 -3.728 6.214 1.00 94.81 99 VAL A N 1
ATOM 800 C CA . VAL A 1 99 ? -12.647 -4.256 7.192 1.00 94.81 99 VAL A CA 1
ATOM 801 C C . VAL A 1 99 ? -11.851 -3.109 7.809 1.00 94.81 99 VAL A C 1
ATOM 803 O O . VAL A 1 99 ? -10.964 -2.517 7.198 1.00 94.81 99 VAL A O 1
ATOM 806 N N . TYR A 1 100 ? -12.142 -2.790 9.064 1.00 95.31 100 TYR A N 1
ATOM 807 C CA . TYR A 1 100 ? -11.430 -1.771 9.826 1.00 95.31 100 TYR A CA 1
ATOM 808 C C . TYR A 1 100 ? -10.308 -2.410 10.634 1.00 95.31 100 TYR A C 1
ATOM 810 O O . TYR A 1 100 ? -10.559 -3.061 11.644 1.00 95.31 100 TYR A O 1
ATOM 818 N N . ARG A 1 101 ? -9.055 -2.220 10.203 1.00 93.44 101 ARG A N 1
ATOM 819 C CA . ARG A 1 101 ? -7.863 -2.748 10.903 1.00 93.44 101 ARG A CA 1
ATOM 820 C C . ARG A 1 101 ? -7.964 -4.247 11.231 1.00 93.44 101 ARG A C 1
ATOM 822 O O . ARG A 1 101 ? -7.610 -4.683 12.324 1.00 93.44 101 ARG A O 1
ATOM 829 N N . GLY A 1 102 ? -8.507 -5.010 10.289 1.00 94.81 102 GLY A N 1
ATOM 830 C CA . GLY A 1 102 ? -8.773 -6.438 10.432 1.00 94.81 102 GLY A CA 1
ATOM 831 C C . GLY A 1 102 ? -10.124 -6.785 11.067 1.00 94.81 102 GLY A C 1
ATOM 832 O O . GLY A 1 102 ? -10.526 -7.933 10.987 1.00 94.81 102 GLY A O 1
ATOM 833 N N . LEU A 1 103 ? -10.878 -5.843 11.634 1.00 97.12 103 LEU A N 1
ATOM 834 C CA . LEU A 1 103 ? -12.232 -6.097 12.135 1.00 97.12 103 LEU A CA 1
ATOM 835 C C . LEU A 1 103 ? -13.254 -6.016 11.002 1.00 97.12 103 LEU A C 1
ATOM 837 O O . LEU A 1 103 ? -13.337 -4.991 10.327 1.00 97.12 103 LEU A O 1
ATOM 841 N N . LEU A 1 104 ? -14.088 -7.042 10.831 1.00 97.38 104 LEU A N 1
ATOM 842 C CA . LEU A 1 104 ? -15.236 -6.947 9.933 1.00 97.38 104 LEU A CA 1
ATOM 843 C C . LEU A 1 104 ? -16.239 -5.934 10.498 1.00 97.38 104 LEU A C 1
ATOM 845 O O . LEU A 1 104 ? -16.808 -6.141 11.566 1.00 97.38 104 LEU A O 1
ATOM 849 N N . VAL A 1 105 ? -16.496 -4.850 9.773 1.00 97.00 105 VAL A N 1
ATOM 850 C CA . VAL A 1 105 ? -17.248 -3.692 10.279 1.00 97.00 105 VAL A CA 1
ATOM 851 C C . VAL A 1 105 ? -18.651 -4.068 10.768 1.00 97.00 105 VAL A C 1
ATOM 853 O O . VAL A 1 105 ? -19.061 -3.654 11.852 1.00 97.00 105 VAL A O 1
ATOM 856 N N . ARG A 1 106 ? -19.364 -4.906 10.007 1.00 96.44 106 ARG A N 1
ATOM 857 C CA . ARG A 1 106 ? -20.719 -5.386 10.343 1.00 96.44 106 ARG A CA 1
ATOM 858 C C . ARG A 1 106 ? -20.765 -6.416 11.476 1.00 96.44 106 ARG A C 1
ATOM 860 O O . ARG A 1 106 ? -21.824 -6.651 12.049 1.00 96.44 106 ARG A O 1
ATOM 867 N N . ASN A 1 107 ? -19.641 -7.062 11.779 1.00 97.38 107 ASN A N 1
ATOM 868 C CA . ASN A 1 107 ? -19.522 -8.037 12.858 1.00 97.38 107 ASN A CA 1
ATOM 869 C C . ASN A 1 107 ? -18.073 -8.055 13.372 1.00 97.38 107 ASN A C 1
ATOM 871 O O . ASN A 1 107 ? -17.296 -8.915 12.957 1.00 97.38 107 ASN A O 1
ATOM 875 N N . PRO A 1 108 ? -17.696 -7.157 14.300 1.00 96.88 108 PRO A N 1
ATOM 876 C CA . PRO A 1 108 ? -16.301 -6.996 14.713 1.00 96.88 108 PRO A CA 1
ATOM 877 C C . PRO A 1 108 ? -15.755 -8.173 15.541 1.00 96.88 108 PRO A C 1
ATOM 879 O O . PRO A 1 108 ? -14.595 -8.159 15.939 1.00 96.88 108 PRO A O 1
ATOM 882 N N . LYS A 1 109 ? -16.571 -9.207 15.799 1.00 96.31 109 LYS A N 1
ATOM 883 C CA . LYS A 1 109 ? -16.104 -10.495 16.335 1.00 96.31 109 LYS A CA 1
ATOM 884 C C . LYS A 1 109 ? -15.454 -11.373 15.261 1.00 96.31 109 LYS A C 1
ATOM 886 O O . LYS A 1 109 ? -14.740 -12.308 15.602 1.00 96.31 109 LYS A O 1
ATOM 891 N N . MET A 1 110 ? -15.721 -11.096 13.985 1.00 97.50 110 MET A N 1
ATOM 892 C CA . MET A 1 110 ? -15.021 -11.695 12.857 1.00 97.50 110 MET A CA 1
ATOM 893 C C . MET A 1 110 ? -13.813 -10.823 12.516 1.00 97.50 110 MET A C 1
ATOM 895 O O . MET A 1 110 ? -13.951 -9.620 12.286 1.00 97.50 110 MET A O 1
ATOM 899 N N . MET A 1 111 ? -12.634 -11.438 12.495 1.00 97.06 111 MET A N 1
ATOM 900 C CA . MET A 1 111 ? -11.364 -10.754 12.285 1.00 97.06 111 MET A CA 1
ATOM 901 C C . MET A 1 111 ? -10.612 -11.361 11.101 1.00 97.06 111 MET A C 1
ATOM 903 O O . MET A 1 111 ? -10.678 -12.563 10.852 1.00 97.06 111 MET A O 1
ATOM 907 N N . PHE A 1 112 ? -9.885 -10.516 10.386 1.00 95.44 112 PHE A N 1
ATOM 908 C CA . PHE A 1 112 ? -9.160 -10.825 9.168 1.00 95.44 112 PHE A CA 1
ATOM 909 C C . PHE A 1 112 ? -7.717 -10.360 9.306 1.00 95.44 112 PHE A C 1
ATOM 911 O O . PHE A 1 112 ? -7.447 -9.174 9.492 1.00 95.44 112 PHE A O 1
ATOM 918 N N . LEU A 1 113 ? -6.791 -11.304 9.163 1.00 93.25 113 LEU A N 1
ATOM 919 C CA . LEU A 1 113 ? -5.378 -11.015 8.982 1.00 93.25 113 LEU A CA 1
ATOM 920 C C . LEU A 1 113 ? -5.065 -11.183 7.495 1.00 93.25 113 LEU A C 1
ATOM 922 O O . LEU A 1 113 ? -5.018 -12.302 6.988 1.00 93.25 113 LEU A O 1
ATOM 926 N N . VAL A 1 114 ? -4.952 -10.063 6.786 1.00 84.62 114 VAL A N 1
ATOM 927 C CA . VAL A 1 114 ? -4.817 -10.037 5.326 1.00 84.62 114 VAL A CA 1
ATOM 928 C C . VAL A 1 114 ? -3.602 -9.206 4.962 1.00 84.62 114 VAL A C 1
ATOM 930 O O . VAL A 1 114 ? -3.442 -8.082 5.438 1.00 84.62 114 VAL A O 1
ATOM 933 N N . GLU A 1 115 ? -2.761 -9.756 4.093 1.00 80.69 115 GLU A N 1
ATOM 934 C CA . GLU A 1 115 ? -1.698 -8.995 3.452 1.00 80.69 115 GLU A CA 1
ATOM 935 C C . GLU A 1 115 ? -2.331 -7.948 2.528 1.00 80.69 115 GLU A C 1
ATOM 937 O O . GLU A 1 115 ? -3.062 -8.283 1.592 1.00 80.69 115 GLU A O 1
ATOM 942 N N . GLN A 1 116 ? -2.082 -6.667 2.801 1.00 72.62 116 GLN A N 1
ATOM 943 C CA . GLN A 1 116 ? -2.540 -5.606 1.911 1.00 72.62 116 GLN A CA 1
ATOM 944 C C . GLN A 1 116 ? -1.795 -5.703 0.578 1.00 72.62 116 GLN A C 1
ATOM 946 O O . GLN A 1 116 ? -0.564 -5.787 0.540 1.00 72.62 116 GLN A O 1
ATOM 951 N N . ALA A 1 117 ? -2.546 -5.662 -0.524 1.00 69.94 117 ALA A N 1
ATOM 952 C CA . ALA A 1 117 ? -1.977 -5.678 -1.862 1.00 69.94 117 ALA A CA 1
ATOM 953 C C . ALA A 1 117 ? -0.945 -4.546 -2.021 1.00 69.94 117 ALA A C 1
ATOM 955 O O . ALA A 1 117 ? -1.242 -3.376 -1.796 1.00 69.94 117 ALA A O 1
ATOM 956 N N . GLY A 1 118 ? 0.285 -4.890 -2.411 1.00 68.69 118 GLY A N 1
ATOM 957 C CA . GLY A 1 118 ? 1.349 -3.901 -2.607 1.00 68.69 118 GLY A CA 1
ATOM 958 C C . GLY A 1 118 ? 2.014 -3.389 -1.322 1.00 68.69 118 GLY A C 1
ATOM 959 O O . GLY A 1 118 ? 2.694 -2.351 -1.376 1.00 68.69 118 GLY A O 1
ATOM 960 N N . SER A 1 119 ? 1.853 -4.093 -0.192 1.00 76.94 119 SER A N 1
ATOM 961 C CA . SER A 1 119 ? 2.741 -3.918 0.961 1.00 76.94 119 SER A CA 1
ATOM 962 C C . SER A 1 119 ? 4.182 -4.262 0.571 1.00 76.94 119 SER A C 1
ATOM 964 O O . SER A 1 119 ? 4.455 -5.245 -0.113 1.00 76.94 119 SER A O 1
ATOM 966 N N . GLU A 1 120 ? 5.117 -3.420 1.001 1.00 81.12 120 GLU A N 1
ATOM 967 C CA . GLU A 1 120 ? 6.562 -3.615 0.798 1.00 81.12 120 GLU A CA 1
ATOM 968 C C . GLU A 1 120 ? 7.224 -4.222 2.048 1.00 81.12 120 GLU A C 1
ATOM 970 O O . GLU A 1 120 ? 8.437 -4.403 2.096 1.00 81.12 120 GLU A O 1
ATOM 975 N N . HIS A 1 121 ? 6.432 -4.493 3.087 1.00 83.00 121 HIS A N 1
ATOM 976 C CA . HIS A 1 121 ? 6.875 -4.962 4.397 1.00 83.00 121 HIS A CA 1
ATOM 977 C C . HIS A 1 121 ? 5.889 -5.999 4.948 1.00 83.00 121 HIS A C 1
ATOM 979 O O . HIS A 1 121 ? 5.503 -5.942 6.112 1.00 83.00 121 HIS A O 1
ATOM 985 N N . ALA A 1 122 ? 5.503 -6.957 4.097 1.00 83.00 122 ALA A N 1
ATOM 986 C CA . ALA A 1 122 ? 4.416 -7.906 4.340 1.00 83.00 122 ALA A CA 1
ATOM 987 C C . ALA A 1 122 ? 4.473 -8.588 5.716 1.00 83.00 122 ALA A C 1
ATOM 989 O O . ALA A 1 122 ? 3.475 -8.607 6.426 1.00 83.00 122 ALA A O 1
ATOM 990 N N . LEU A 1 123 ? 5.643 -9.089 6.134 1.00 91.06 123 LEU A N 1
ATOM 991 C CA . LEU A 1 123 ? 5.788 -9.740 7.443 1.00 91.06 123 LEU A CA 1
ATOM 992 C C . LEU A 1 123 ? 5.547 -8.771 8.607 1.00 91.06 123 LEU A C 1
ATOM 994 O O . LEU A 1 123 ? 4.792 -9.088 9.516 1.00 91.06 123 LEU A O 1
ATOM 998 N N . LEU A 1 124 ? 6.134 -7.572 8.554 1.00 91.88 124 LEU A N 1
ATOM 999 C CA . LEU A 1 124 ? 5.950 -6.570 9.604 1.00 91.88 124 LEU A CA 1
ATOM 1000 C C . LEU A 1 124 ? 4.505 -6.053 9.641 1.00 91.88 124 LEU A C 1
ATOM 1002 O O . LEU A 1 124 ? 3.953 -5.886 10.719 1.00 91.88 124 LEU A O 1
ATOM 1006 N N . ASP A 1 125 ? 3.881 -5.821 8.483 1.00 90.19 125 ASP A N 1
ATOM 1007 C CA . ASP A 1 125 ? 2.467 -5.430 8.405 1.00 90.19 125 ASP A CA 1
ATOM 1008 C C . ASP A 1 125 ? 1.556 -6.494 9.039 1.00 90.19 125 ASP A C 1
ATOM 1010 O O . ASP A 1 125 ? 0.621 -6.145 9.762 1.00 90.19 125 ASP A O 1
ATOM 1014 N N . LEU A 1 126 ? 1.831 -7.781 8.794 1.00 93.50 126 LEU A N 1
ATOM 1015 C CA . LEU A 1 126 ? 1.088 -8.895 9.386 1.00 93.50 126 LEU A CA 1
ATOM 1016 C C . LEU A 1 126 ? 1.302 -8.977 10.902 1.00 93.50 126 LEU A C 1
ATOM 1018 O O . LEU A 1 126 ? 0.323 -9.110 11.633 1.00 93.50 126 LEU A O 1
ATOM 1022 N N . ASP A 1 127 ? 2.537 -8.841 11.384 1.00 95.50 127 ASP A N 1
ATOM 1023 C CA . ASP A 1 127 ? 2.835 -8.857 12.821 1.00 95.50 127 ASP A CA 1
ATOM 1024 C C . ASP A 1 127 ? 2.142 -7.694 13.546 1.00 95.50 127 ASP A C 1
ATOM 1026 O O . ASP A 1 127 ? 1.486 -7.885 14.571 1.00 95.50 127 ASP A O 1
ATOM 1030 N N . VAL A 1 128 ? 2.209 -6.486 12.980 1.00 94.81 128 VAL A N 1
ATOM 1031 C CA . VAL A 1 128 ? 1.541 -5.294 13.523 1.00 94.81 128 VAL A CA 1
ATOM 1032 C C . VAL A 1 128 ? 0.023 -5.456 13.509 1.00 94.81 128 VAL A C 1
ATOM 1034 O O . VAL A 1 128 ? -0.646 -5.131 14.492 1.00 94.81 128 VAL A O 1
ATOM 1037 N N . ALA A 1 129 ? -0.543 -5.993 12.426 1.00 94.50 129 ALA A N 1
ATOM 1038 C CA . ALA A 1 129 ? -1.970 -6.282 12.356 1.00 94.50 129 ALA A CA 1
ATOM 1039 C C . ALA A 1 129 ? -2.389 -7.331 13.399 1.00 94.50 129 ALA A C 1
ATOM 1041 O O . ALA A 1 129 ? -3.422 -7.159 14.044 1.00 94.50 129 ALA A O 1
ATOM 1042 N N . ALA A 1 130 ? -1.584 -8.372 13.620 1.00 96.62 130 ALA A N 1
ATOM 1043 C CA . ALA A 1 130 ? -1.844 -9.393 14.629 1.00 96.62 130 ALA A CA 1
ATOM 1044 C C . ALA A 1 130 ? -1.828 -8.821 16.057 1.00 96.62 130 ALA A C 1
ATOM 1046 O O . ALA A 1 130 ? -2.746 -9.103 16.827 1.00 96.62 130 ALA A O 1
ATOM 1047 N N . VAL A 1 131 ? -0.848 -7.973 16.396 1.00 97.31 131 VAL A N 1
ATOM 1048 C CA . VAL A 1 131 ? -0.801 -7.268 17.693 1.00 97.31 131 VAL A CA 1
ATOM 1049 C C . VAL A 1 131 ? -2.022 -6.365 17.859 1.00 97.31 131 VAL A C 1
ATOM 1051 O O . VAL A 1 131 ? -2.693 -6.406 18.885 1.00 97.31 131 VAL A O 1
ATOM 1054 N N . ASN A 1 132 ? -2.390 -5.606 16.827 1.00 95.94 132 ASN A N 1
ATOM 1055 C CA . ASN A 1 132 ? -3.572 -4.753 16.886 1.00 95.94 132 ASN A CA 1
ATOM 1056 C C . ASN A 1 132 ? -4.875 -5.556 17.103 1.00 95.94 132 ASN A C 1
ATOM 1058 O O . ASN A 1 132 ? -5.739 -5.138 17.873 1.00 95.94 132 ASN A O 1
ATOM 1062 N N . LEU A 1 133 ? -5.020 -6.721 16.461 1.00 97.00 133 LEU A N 1
ATOM 1063 C CA . LEU A 1 133 ? -6.147 -7.628 16.702 1.00 97.00 133 LEU A CA 1
ATOM 1064 C C . LEU A 1 133 ? -6.132 -8.200 18.125 1.00 97.00 133 LEU A C 1
ATOM 1066 O O . LEU A 1 133 ? -7.187 -8.281 18.755 1.00 97.00 133 LEU A O 1
ATOM 1070 N N . LEU A 1 134 ? -4.956 -8.549 18.653 1.00 97.62 134 LEU A N 1
ATOM 1071 C CA . LEU A 1 134 ? -4.809 -8.990 20.038 1.00 97.62 134 LEU A CA 1
ATOM 1072 C C . LEU A 1 134 ? -5.286 -7.909 21.015 1.00 97.62 134 LEU A C 1
ATOM 1074 O O . LEU A 1 134 ? -6.075 -8.225 21.900 1.00 97.62 134 LEU A O 1
ATOM 1078 N N . ASN A 1 135 ? -4.909 -6.647 20.802 1.00 97.56 135 ASN A N 1
ATOM 1079 C CA . ASN A 1 135 ? -5.334 -5.533 21.655 1.00 97.56 135 ASN A CA 1
ATOM 1080 C C . ASN A 1 135 ? -6.863 -5.346 21.652 1.00 97.56 135 ASN A C 1
ATOM 1082 O O . ASN A 1 135 ? -7.449 -5.003 22.680 1.00 97.56 135 ASN A O 1
ATOM 1086 N N . PHE A 1 136 ? -7.537 -5.592 20.520 1.00 97.38 136 PHE A N 1
ATOM 1087 C CA . PHE A 1 136 ? -9.005 -5.618 20.475 1.00 97.38 136 PHE A CA 1
ATOM 1088 C C . PHE A 1 136 ? -9.592 -6.810 21.242 1.00 97.38 136 PHE A C 1
ATOM 1090 O O . PHE A 1 136 ? -10.604 -6.659 21.926 1.00 97.38 136 PHE A O 1
ATOM 1097 N N . LEU A 1 137 ? -8.975 -7.992 21.138 1.00 97.38 137 LEU A N 1
ATOM 1098 C CA . LEU A 1 137 ? -9.425 -9.211 21.820 1.00 97.38 137 LEU A CA 1
ATOM 1099 C C . LEU A 1 137 ? -9.256 -9.133 23.342 1.00 97.38 137 LEU A C 1
ATOM 1101 O O . LEU A 1 137 ? -10.121 -9.614 24.073 1.00 97.38 137 LEU A O 1
ATOM 1105 N N . THR A 1 138 ? -8.167 -8.533 23.823 1.00 97.38 138 THR A N 1
ATOM 1106 C CA . THR A 1 138 ? -7.882 -8.358 25.257 1.00 97.38 138 THR A CA 1
ATOM 1107 C C . THR A 1 138 ? -8.619 -7.167 25.866 1.00 97.38 138 THR A C 1
ATOM 1109 O O . THR A 1 138 ? -8.693 -7.051 27.088 1.00 97.38 138 THR A O 1
ATOM 1112 N N . GLY A 1 139 ? -9.197 -6.296 25.033 1.00 96.31 139 GLY A N 1
ATOM 1113 C CA . GLY A 1 139 ? -9.885 -5.082 25.467 1.00 96.31 139 GLY A CA 1
ATOM 1114 C C . GLY A 1 139 ? -8.948 -3.922 25.809 1.00 96.31 139 GLY A C 1
ATOM 1115 O O . GLY A 1 139 ? -9.422 -2.896 26.293 1.00 96.31 139 GLY A O 1
ATOM 1116 N N . GLU A 1 140 ? -7.646 -4.050 25.537 1.00 97.06 140 GLU A N 1
ATOM 1117 C CA . GLU A 1 140 ? -6.680 -2.949 25.645 1.00 97.06 140 GLU A CA 1
ATOM 1118 C C . GLU A 1 140 ? -7.016 -1.811 24.677 1.00 97.06 140 GLU A C 1
ATOM 1120 O O . GLU A 1 140 ? -6.865 -0.636 25.006 1.00 97.06 140 GLU A O 1
ATOM 1125 N N . THR A 1 141 ? -7.524 -2.155 23.490 1.00 95.94 141 THR A N 1
ATOM 1126 C CA . THR A 1 141 ? -8.100 -1.196 22.546 1.00 95.94 141 THR A CA 1
ATOM 1127 C C . THR A 1 141 ? -9.605 -1.438 22.425 1.00 95.94 141 THR A C 1
ATOM 1129 O O . THR A 1 141 ? -10.021 -2.546 22.079 1.00 95.94 141 THR A O 1
ATOM 1132 N N . PRO A 1 142 ? -10.462 -0.430 22.672 1.00 96.56 142 PRO A N 1
ATOM 1133 C CA . PRO A 1 142 ? -11.896 -0.591 22.487 1.00 96.56 142 PRO A CA 1
ATOM 1134 C C . PRO A 1 142 ? -12.234 -0.726 21.001 1.00 96.56 142 PRO A C 1
ATOM 1136 O O . PRO A 1 142 ? -11.749 0.035 20.163 1.00 96.56 142 PRO A O 1
ATOM 1139 N N . ILE A 1 143 ? -13.121 -1.666 20.679 1.00 97.69 143 ILE A N 1
ATOM 1140 C CA . ILE A 1 143 ? -13.676 -1.810 19.332 1.00 97.69 143 ILE A CA 1
ATOM 1141 C C . ILE A 1 143 ? -14.581 -0.597 19.039 1.00 97.69 143 ILE A C 1
ATOM 1143 O O . ILE A 1 143 ? -15.561 -0.393 19.765 1.00 97.69 143 ILE A O 1
ATOM 1147 N N . PRO A 1 144 ? -14.299 0.207 17.994 1.00 97.50 144 PRO A N 1
ATOM 1148 C CA . PRO A 1 144 ? -15.133 1.355 17.650 1.00 97.50 144 PRO A CA 1
ATOM 1149 C C . PRO A 1 144 ? -16.514 0.938 17.143 1.00 97.50 144 PRO A C 1
ATOM 1151 O O . PRO A 1 144 ? -16.742 -0.198 16.721 1.00 97.50 144 PRO A O 1
ATOM 1154 N N . LYS A 1 145 ? -17.454 1.884 17.121 1.00 97.81 145 LYS A N 1
ATOM 1155 C CA . LYS A 1 145 ? -18.771 1.639 16.517 1.00 97.81 145 LYS A CA 1
ATOM 1156 C C . LYS A 1 145 ? -18.654 1.541 14.998 1.00 97.81 145 LYS A C 1
ATOM 1158 O O . LYS A 1 145 ? -17.812 2.191 14.386 1.00 97.81 145 LYS A O 1
ATOM 1163 N N . GLU A 1 146 ? -19.586 0.826 14.374 1.00 97.25 146 GLU A N 1
ATOM 1164 C CA . GLU A 1 146 ? -19.658 0.633 12.916 1.00 97.25 146 GLU A CA 1
ATOM 1165 C C . GLU A 1 146 ? -19.451 1.933 12.115 1.00 97.25 146 GLU A C 1
ATOM 1167 O O . GLU A 1 146 ? -18.588 2.019 11.244 1.00 97.25 146 GLU A O 1
ATOM 1172 N N . LYS A 1 147 ? -20.175 3.000 12.478 1.00 96.62 147 LYS A N 1
ATOM 1173 C CA . LYS A 1 147 ? -20.064 4.311 11.817 1.00 96.62 147 LYS A CA 1
ATOM 1174 C C . LYS A 1 147 ? -18.679 4.949 11.961 1.00 96.62 147 LYS A C 1
ATOM 1176 O O . LYS A 1 147 ? -18.248 5.669 11.065 1.00 96.62 147 LYS A O 1
ATOM 1181 N N . GLU A 1 148 ? -17.998 4.724 13.082 1.00 97.44 148 GLU A N 1
ATOM 1182 C CA . GLU A 1 148 ? -16.653 5.251 13.335 1.00 97.44 148 GLU A CA 1
ATOM 1183 C C . GLU A 1 148 ? -15.619 4.494 12.504 1.00 97.44 148 GLU A C 1
ATOM 1185 O O . GLU A 1 148 ? -14.754 5.123 11.896 1.00 97.44 148 GLU A O 1
ATOM 1190 N N . MET A 1 149 ? -15.767 3.170 12.411 1.00 96.94 149 MET A N 1
ATOM 1191 C CA . MET A 1 149 ? -14.943 2.310 11.565 1.00 96.94 149 MET A CA 1
ATOM 1192 C C . MET A 1 149 ? -15.057 2.702 10.083 1.00 96.94 149 MET A C 1
ATOM 1194 O O . MET A 1 149 ? -14.046 3.004 9.449 1.00 96.94 149 MET A O 1
ATOM 1198 N N . MET A 1 150 ? -16.283 2.823 9.559 1.00 94.06 150 MET A N 1
ATOM 1199 C CA . MET A 1 150 ? -16.532 3.261 8.175 1.00 94.06 150 MET A CA 1
ATOM 1200 C C . MET A 1 150 ? -15.967 4.657 7.899 1.00 94.06 150 MET A C 1
ATOM 1202 O O . MET A 1 150 ? -15.335 4.897 6.869 1.00 94.06 150 MET A O 1
ATOM 1206 N N . LYS A 1 151 ? -16.162 5.596 8.834 1.00 93.88 151 LYS A N 1
ATOM 1207 C CA . LYS A 1 151 ? -15.630 6.959 8.714 1.00 93.88 151 LYS A CA 1
ATOM 1208 C C . LYS A 1 151 ? -14.101 6.967 8.693 1.00 93.88 151 LYS A C 1
ATOM 1210 O O . LYS A 1 151 ? -13.512 7.738 7.937 1.00 93.88 151 LYS A O 1
ATOM 1215 N N . ALA A 1 152 ? -13.460 6.138 9.513 1.00 93.62 152 ALA A N 1
ATOM 1216 C CA . ALA A 1 152 ? -12.009 6.027 9.553 1.00 93.62 152 ALA A CA 1
ATOM 1217 C C . ALA A 1 152 ? -11.447 5.431 8.253 1.00 93.62 152 ALA A C 1
ATOM 1219 O O . ALA A 1 152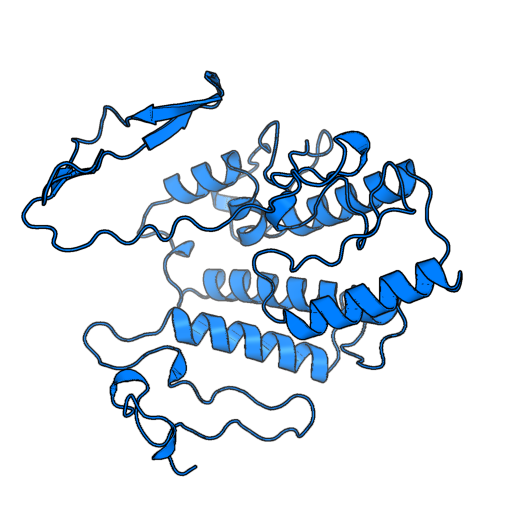 ? -10.508 6.001 7.697 1.00 93.62 152 ALA A O 1
ATOM 1220 N N . ASN A 1 153 ? -12.067 4.369 7.728 1.00 93.38 153 ASN A N 1
ATOM 1221 C CA . ASN A 1 153 ? -11.713 3.784 6.432 1.00 93.38 153 ASN A CA 1
ATOM 1222 C C . ASN A 1 153 ? -11.856 4.813 5.299 1.00 93.38 153 ASN A C 1
ATOM 1224 O O . ASN A 1 153 ? -10.904 5.045 4.557 1.00 93.38 153 ASN A O 1
ATOM 1228 N N . GLY A 1 154 ? -12.985 5.529 5.233 1.00 92.50 154 GLY A N 1
ATOM 1229 C CA . GLY A 1 154 ? -13.195 6.587 4.240 1.00 92.50 154 GLY A CA 1
ATOM 1230 C C . GLY A 1 154 ? -12.187 7.739 4.344 1.00 92.50 154 GLY A C 1
ATOM 1231 O O . GLY A 1 154 ? -11.737 8.257 3.325 1.00 92.50 154 GLY A O 1
ATOM 1232 N N . LYS A 1 155 ? -11.776 8.120 5.563 1.00 92.25 155 LYS A N 1
ATOM 1233 C CA . LYS A 1 155 ? -10.729 9.135 5.766 1.00 92.25 155 LYS A CA 1
ATOM 1234 C C . LYS A 1 155 ? -9.362 8.649 5.273 1.00 92.25 155 LYS A C 1
ATOM 1236 O O . LYS A 1 155 ? -8.640 9.428 4.660 1.00 92.25 155 LYS A O 1
ATOM 1241 N N . SER A 1 156 ? -9.011 7.393 5.546 1.00 90.88 156 SER A N 1
ATOM 1242 C CA . SER A 1 156 ? -7.753 6.790 5.088 1.00 90.88 156 SER A CA 1
ATOM 1243 C C . SER A 1 156 ? -7.715 6.684 3.561 1.00 90.88 156 SER A C 1
ATOM 1245 O O . SER A 1 156 ? -6.719 7.072 2.952 1.00 90.88 156 SER A O 1
ATOM 1247 N N . LEU A 1 157 ? -8.824 6.281 2.935 1.00 92.31 157 LEU A N 1
ATOM 1248 C CA . LEU A 1 157 ? -8.964 6.257 1.480 1.00 92.31 157 LEU A CA 1
ATOM 1249 C C . LEU A 1 157 ? -8.783 7.652 0.868 1.00 92.31 157 LEU A C 1
ATOM 1251 O O . LEU A 1 157 ? -7.937 7.826 -0.003 1.00 92.31 157 LEU A O 1
ATOM 1255 N N . ALA A 1 158 ? -9.507 8.656 1.372 1.00 91.75 158 ALA A N 1
ATOM 1256 C CA . ALA A 1 158 ? -9.410 10.030 0.878 1.00 91.75 158 ALA A CA 1
ATOM 1257 C C . ALA A 1 158 ? -7.988 10.604 1.003 1.00 91.75 158 ALA A C 1
ATOM 1259 O O . ALA A 1 158 ? -7.497 11.208 0.057 1.00 91.75 158 ALA A O 1
ATOM 1260 N N . ALA A 1 159 ? -7.310 10.367 2.133 1.00 91.25 159 ALA A N 1
ATOM 1261 C CA . ALA A 1 159 ? -5.923 10.796 2.328 1.00 91.25 159 ALA A CA 1
ATOM 1262 C C . ALA A 1 159 ? -4.947 10.069 1.388 1.00 91.25 159 ALA A C 1
ATOM 1264 O O . ALA A 1 159 ? -3.966 10.646 0.937 1.00 91.25 159 ALA A O 1
ATOM 1265 N N . SER A 1 160 ? -5.218 8.803 1.069 1.00 92.19 160 SER A N 1
ATOM 1266 C CA . SER A 1 160 ? -4.405 8.040 0.119 1.00 92.19 160 SER A CA 1
ATOM 1267 C C . SER A 1 160 ? -4.575 8.558 -1.310 1.00 92.19 160 SER A C 1
ATOM 1269 O O . SER A 1 160 ? -3.614 8.594 -2.070 1.00 92.19 160 SER A O 1
ATOM 1271 N N . MET A 1 161 ? -5.782 8.998 -1.674 1.00 94.44 161 MET A N 1
ATOM 1272 C CA . MET A 1 161 ? -6.072 9.580 -2.987 1.00 94.44 161 MET A CA 1
ATOM 1273 C C . MET A 1 161 ? -5.453 10.967 -3.211 1.00 94.44 161 MET A C 1
ATOM 1275 O O . MET A 1 161 ? -5.438 11.427 -4.351 1.00 94.44 161 MET A O 1
ATOM 1279 N N . ASP A 1 162 ? -4.922 11.623 -2.173 1.00 94.62 162 ASP A N 1
ATOM 1280 C CA . ASP A 1 162 ? -4.128 12.848 -2.340 1.00 94.62 162 ASP A CA 1
ATOM 1281 C C . ASP A 1 162 ? -2.776 12.583 -3.023 1.00 94.62 162 ASP A C 1
ATOM 1283 O O . ASP A 1 162 ? -2.150 13.504 -3.544 1.00 94.62 162 ASP A O 1
ATOM 1287 N N . LEU A 1 163 ? -2.337 11.320 -3.075 1.00 94.94 163 LEU A N 1
ATOM 1288 C CA . LEU A 1 163 ? -1.149 10.908 -3.812 1.00 94.94 163 LEU A CA 1
ATOM 1289 C C . LEU A 1 163 ? -1.505 10.507 -5.245 1.00 94.94 163 LEU A C 1
ATOM 1291 O O . LEU A 1 163 ? -2.205 9.504 -5.433 1.00 94.94 163 LEU A O 1
ATOM 1295 N N . PRO A 1 164 ? -0.937 11.166 -6.271 1.00 95.31 164 PRO A N 1
ATOM 1296 C CA . PRO A 1 164 ? -1.249 10.862 -7.666 1.00 95.31 164 PRO A CA 1
ATOM 1297 C C . PRO A 1 164 ? -1.075 9.392 -8.047 1.00 95.31 164 PRO A C 1
ATOM 1299 O O . PRO A 1 164 ? -1.928 8.820 -8.719 1.00 95.31 164 PRO A O 1
ATOM 1302 N N . LEU A 1 165 ? 0.008 8.757 -7.588 1.00 92.62 165 LEU A N 1
ATOM 1303 C CA . LEU A 1 165 ? 0.312 7.363 -7.926 1.00 92.62 165 LEU A CA 1
ATOM 1304 C C . LEU A 1 165 ? -0.641 6.368 -7.259 1.00 92.62 165 LEU A C 1
ATOM 1306 O O . LEU A 1 165 ? -0.915 5.311 -7.823 1.00 92.62 165 LEU A O 1
ATOM 1310 N N . VAL A 1 166 ? -1.152 6.695 -6.070 1.00 93.31 166 VAL A N 1
ATOM 1311 C CA . VAL A 1 166 ? -2.160 5.865 -5.403 1.00 93.31 166 VAL A CA 1
ATOM 1312 C C . VAL A 1 166 ? -3.515 6.079 -6.059 1.00 93.31 166 VAL A C 1
ATOM 1314 O O . VAL A 1 166 ? -4.184 5.105 -6.395 1.00 93.31 166 VAL A O 1
ATOM 1317 N N . ARG A 1 167 ? -3.890 7.338 -6.318 1.00 95.25 167 ARG A N 1
ATOM 1318 C CA . ARG A 1 167 ? -5.131 7.679 -7.013 1.00 95.25 167 ARG A CA 1
ATOM 1319 C C . ARG A 1 167 ? -5.226 6.982 -8.369 1.00 95.25 167 ARG A C 1
ATOM 1321 O O . ARG A 1 167 ? -6.228 6.334 -8.635 1.00 95.25 167 ARG A O 1
ATOM 1328 N N . ALA A 1 168 ? -4.164 7.014 -9.171 1.00 93.69 168 ALA A N 1
ATOM 1329 C CA . ALA A 1 168 ? -4.095 6.334 -10.467 1.00 93.69 168 ALA A CA 1
ATOM 1330 C C . ALA A 1 168 ? -4.336 4.816 -10.397 1.00 93.69 168 ALA A C 1
ATOM 1332 O O . ALA A 1 168 ? -4.745 4.210 -11.388 1.00 93.69 168 ALA A O 1
ATOM 1333 N N . ALA A 1 169 ? -4.056 4.199 -9.245 1.00 90.88 169 ALA A N 1
ATOM 1334 C CA . ALA A 1 169 ? -4.238 2.771 -9.030 1.00 90.88 169 ALA A CA 1
ATOM 1335 C C . ALA A 1 169 ? -5.667 2.393 -8.610 1.00 90.88 169 ALA A C 1
ATOM 1337 O O . ALA A 1 169 ? -6.028 1.230 -8.782 1.00 90.88 169 ALA A O 1
ATOM 1338 N N . VAL A 1 170 ? -6.448 3.329 -8.055 1.00 92.25 170 VAL A N 1
ATOM 1339 C CA . VAL A 1 170 ? -7.793 3.065 -7.499 1.00 92.25 170 VAL A CA 1
ATOM 1340 C C . VAL A 1 170 ? -8.925 3.785 -8.234 1.00 92.25 170 VAL A C 1
ATOM 1342 O O . VAL A 1 170 ? -10.061 3.326 -8.190 1.00 92.25 170 VAL A O 1
ATOM 1345 N N . ASP A 1 171 ? -8.631 4.893 -8.914 1.00 94.25 171 ASP A N 1
ATOM 1346 C CA . ASP A 1 171 ? -9.589 5.757 -9.606 1.00 94.25 171 ASP A CA 1
ATOM 1347 C C . ASP A 1 171 ? -9.338 5.711 -11.117 1.00 94.25 171 ASP A C 1
ATOM 1349 O O . ASP A 1 171 ? -8.382 6.303 -11.627 1.00 94.25 171 ASP A O 1
ATOM 1353 N N . SER A 1 172 ? -10.198 4.995 -11.844 1.00 91.81 172 SER A N 1
ATOM 1354 C CA . SER A 1 172 ? -10.070 4.804 -13.293 1.00 91.81 172 SER A CA 1
ATOM 1355 C C . SER A 1 172 ? -10.157 6.106 -14.083 1.00 91.81 172 SER A C 1
ATOM 1357 O O . SER A 1 172 ? -9.454 6.230 -15.081 1.00 91.81 172 SER A O 1
ATOM 1359 N N . ALA A 1 173 ? -10.957 7.080 -13.633 1.00 92.00 173 ALA A N 1
ATOM 1360 C CA . ALA A 1 173 ? -11.042 8.395 -14.266 1.00 92.00 173 ALA A CA 1
ATOM 1361 C C . ALA A 1 173 ? -9.680 9.101 -14.241 1.00 92.00 173 ALA A C 1
ATOM 1363 O O . ALA A 1 173 ? -9.174 9.512 -15.278 1.00 92.00 173 ALA A O 1
ATOM 1364 N N . TYR A 1 174 ? -9.024 9.144 -13.078 1.00 94.56 174 TYR A N 1
ATOM 1365 C CA . TYR A 1 174 ? -7.684 9.724 -12.959 1.00 94.56 174 TYR A CA 1
ATOM 1366 C C . TYR A 1 174 ? -6.618 8.931 -13.724 1.00 94.56 174 TYR A C 1
ATOM 1368 O O . TYR A 1 174 ? -5.707 9.507 -14.313 1.00 94.56 174 TYR A O 1
ATOM 1376 N N . SER A 1 175 ? -6.733 7.602 -13.725 1.00 93.31 175 SER A N 1
ATOM 1377 C CA . SER A 1 175 ? -5.842 6.725 -14.487 1.00 93.31 175 SER A CA 1
ATOM 1378 C C . SER A 1 175 ? -5.924 6.996 -15.994 1.00 93.31 175 SER A C 1
ATOM 1380 O O . SER A 1 175 ? -4.889 7.052 -16.653 1.00 93.31 175 SER A O 1
ATOM 1382 N N . ALA A 1 176 ? -7.132 7.216 -16.526 1.00 90.56 176 ALA A N 1
ATOM 1383 C CA . ALA A 1 176 ? -7.351 7.547 -17.932 1.00 90.56 176 ALA A CA 1
ATOM 1384 C C . ALA A 1 176 ? -6.688 8.879 -18.313 1.00 90.56 176 ALA A C 1
ATOM 1386 O O . ALA A 1 176 ? -5.922 8.918 -19.269 1.00 90.56 176 ALA A O 1
ATOM 1387 N N . GLU A 1 177 ? -6.871 9.930 -17.510 1.00 93.12 177 GLU A N 1
ATOM 1388 C CA . GLU A 1 177 ? -6.230 11.235 -17.744 1.00 93.12 177 GLU A CA 1
ATOM 1389 C C . GLU A 1 177 ? -4.693 11.137 -17.775 1.00 93.12 177 GLU A C 1
ATOM 1391 O O . GLU A 1 177 ? -4.030 11.753 -18.605 1.00 93.12 177 GLU A O 1
ATOM 1396 N N . LEU A 1 178 ? -4.096 10.294 -16.922 1.00 92.62 178 LEU A N 1
ATOM 1397 C CA . LEU A 1 178 ? -2.649 10.041 -16.952 1.00 92.62 178 LEU A CA 1
ATOM 1398 C C . LEU A 1 178 ? -2.172 9.283 -18.197 1.00 92.62 178 LEU A C 1
ATOM 1400 O O . LEU A 1 178 ? -0.992 9.372 -18.548 1.00 92.62 178 LEU A O 1
ATOM 1404 N N . VAL A 1 179 ? -3.035 8.481 -18.821 1.00 89.88 179 VAL A N 1
ATOM 1405 C CA . VAL A 1 179 ? -2.716 7.789 -20.077 1.00 89.88 179 VAL A CA 1
ATOM 1406 C C . VAL A 1 179 ? -2.701 8.783 -21.237 1.00 89.88 179 VAL A C 1
ATOM 1408 O O . VAL A 1 179 ? -1.782 8.718 -22.055 1.00 89.88 179 VAL A O 1
ATOM 1411 N N . GLU A 1 180 ? -3.634 9.738 -21.257 1.00 91.31 180 GLU A N 1
ATOM 1412 C CA . GLU A 1 180 ? -3.744 10.771 -22.300 1.00 91.31 180 GLU A CA 1
ATOM 1413 C C . GLU A 1 180 ? -2.526 11.708 -22.371 1.00 91.31 180 GLU A C 1
ATOM 1415 O O . GLU A 1 180 ? -2.236 12.265 -23.427 1.00 91.31 180 GLU A O 1
ATOM 1420 N N . LEU A 1 181 ? -1.742 11.826 -21.291 1.00 91.38 181 LEU A N 1
ATOM 1421 C CA . LEU A 1 181 ? -0.476 12.575 -21.301 1.00 91.38 181 LEU A CA 1
ATOM 1422 C C . LEU A 1 181 ? 0.574 11.990 -22.269 1.00 91.38 181 LEU A C 1
ATOM 1424 O O . LEU A 1 181 ? 1.505 12.688 -22.670 1.00 91.38 181 LEU A O 1
ATOM 1428 N N . GLY A 1 182 ? 0.439 10.720 -22.664 1.00 88.62 182 GLY A N 1
ATOM 1429 C CA . GLY A 1 182 ? 1.319 10.068 -23.634 1.00 88.62 182 GLY A CA 1
ATOM 1430 C C . GLY A 1 182 ? 2.593 9.446 -23.044 1.00 88.62 182 GLY A C 1
ATOM 1431 O O . GLY A 1 182 ? 2.862 9.486 -21.840 1.00 88.62 182 GLY A O 1
ATOM 1432 N N . GLN A 1 183 ? 3.379 8.795 -23.911 1.00 89.19 183 GLN A N 1
ATOM 1433 C CA . GLN A 1 183 ? 4.581 8.042 -23.512 1.00 89.19 183 GLN A CA 1
ATOM 1434 C C . GLN A 1 183 ? 5.820 8.923 -23.300 1.00 89.19 183 GLN A C 1
ATOM 1436 O O . GLN A 1 183 ? 6.697 8.547 -22.527 1.00 89.19 183 GLN A O 1
ATOM 1441 N N . ASP A 1 184 ? 5.868 10.097 -23.933 1.00 93.62 184 ASP A N 1
ATOM 1442 C CA . ASP A 1 184 ? 6.987 11.045 -23.816 1.00 93.62 184 ASP A CA 1
ATOM 1443 C C . ASP A 1 184 ? 6.846 11.983 -22.605 1.00 93.62 184 ASP A C 1
ATOM 1445 O O . ASP A 1 184 ? 7.722 12.802 -22.324 1.00 93.62 184 ASP A O 1
ATOM 1449 N N . HIS A 1 185 ? 5.733 11.875 -21.877 1.00 95.00 185 HIS A N 1
ATOM 1450 C CA . HIS A 1 185 ? 5.472 12.680 -20.698 1.00 95.00 185 HIS A CA 1
ATOM 1451 C C . HIS A 1 185 ? 6.456 12.363 -19.566 1.00 95.00 185 HIS A C 1
ATOM 1453 O O . HIS A 1 185 ? 6.828 11.208 -19.343 1.00 95.00 185 HIS A O 1
ATOM 1459 N N . TRP A 1 186 ? 6.822 13.372 -18.772 1.00 95.00 186 TRP A N 1
ATOM 1460 C CA . TRP A 1 186 ? 7.839 13.238 -17.724 1.00 95.00 186 TRP A CA 1
ATOM 1461 C C . TRP A 1 186 ? 7.511 12.171 -16.676 1.00 95.00 186 TRP A C 1
ATOM 1463 O O . TRP A 1 186 ? 8.423 11.542 -16.148 1.00 95.00 186 TRP A O 1
ATOM 1473 N N . THR A 1 187 ? 6.228 11.876 -16.436 1.00 92.50 187 THR A N 1
ATOM 1474 C CA . THR A 1 187 ? 5.790 10.776 -15.550 1.00 92.50 187 THR A CA 1
ATOM 1475 C C . THR A 1 187 ? 6.301 9.401 -15.984 1.00 92.50 187 THR A C 1
ATOM 1477 O O . THR A 1 187 ? 6.258 8.456 -15.198 1.00 92.50 187 THR A O 1
ATOM 1480 N N . LYS A 1 188 ? 6.708 9.254 -17.251 1.00 90.25 188 LYS A N 1
ATOM 1481 C CA . LYS A 1 188 ? 7.266 8.021 -17.817 1.00 90.25 188 LYS A CA 1
ATOM 1482 C C . LYS A 1 188 ? 8.790 7.978 -17.733 1.00 90.25 188 LYS A C 1
ATOM 1484 O O . LYS A 1 188 ? 9.357 6.895 -17.856 1.00 90.25 188 LYS A O 1
ATOM 1489 N N . ASP A 1 189 ? 9.448 9.111 -17.477 1.00 91.12 189 ASP A N 1
ATOM 1490 C CA . ASP A 1 189 ? 10.888 9.166 -17.249 1.00 91.12 189 ASP A CA 1
ATOM 1491 C C . ASP A 1 189 ? 11.202 8.939 -15.757 1.00 91.12 189 ASP A C 1
ATOM 1493 O O . ASP A 1 189 ? 10.964 9.824 -14.928 1.00 91.12 189 ASP A O 1
ATOM 1497 N N . PRO A 1 190 ? 11.782 7.783 -15.375 1.00 88.69 190 PRO A N 1
ATOM 1498 C CA . PRO A 1 190 ? 12.148 7.504 -13.988 1.00 88.69 190 PRO A CA 1
ATOM 1499 C C . PRO A 1 190 ? 13.299 8.380 -13.465 1.00 88.69 190 PRO A C 1
ATOM 1501 O O . PRO A 1 190 ? 13.643 8.274 -12.286 1.00 88.69 190 PRO A O 1
ATOM 1504 N N . LYS A 1 191 ? 13.933 9.193 -14.321 1.00 90.00 191 LYS A N 1
ATOM 1505 C CA . LYS A 1 191 ? 15.018 10.115 -13.964 1.00 90.00 191 LYS A CA 1
ATOM 1506 C C . LYS A 1 191 ? 14.558 11.569 -13.846 1.00 90.00 191 LYS A C 1
ATOM 1508 O O . LYS A 1 191 ? 15.321 12.367 -13.300 1.00 90.00 191 LYS A O 1
ATOM 1513 N N . ASP A 1 192 ? 13.359 11.921 -14.320 1.00 93.75 192 ASP A N 1
ATOM 1514 C CA . ASP A 1 192 ? 12.822 13.276 -14.154 1.00 93.75 192 ASP A CA 1
ATOM 1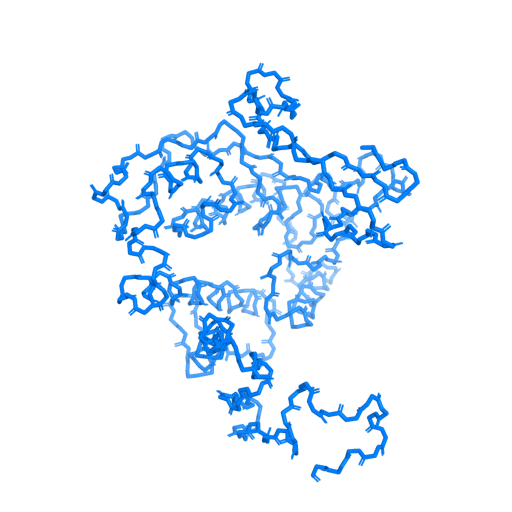515 C C . ASP A 1 192 ? 12.627 13.571 -12.659 1.00 93.75 192 ASP A C 1
ATOM 1517 O O . ASP A 1 192 ? 12.095 12.753 -11.901 1.00 93.75 192 ASP A O 1
ATOM 1521 N N . GLY A 1 193 ? 13.069 14.752 -12.219 1.00 94.19 193 GLY A N 1
ATOM 1522 C CA . GLY A 1 193 ? 13.029 15.143 -10.810 1.00 94.19 193 GLY A CA 1
ATOM 1523 C C . GLY A 1 193 ? 11.618 15.140 -10.213 1.00 94.19 193 GLY A C 1
ATOM 1524 O O . GLY A 1 193 ? 11.463 14.829 -9.033 1.00 94.19 193 GLY A O 1
ATOM 1525 N N . ARG A 1 194 ? 10.584 15.418 -11.016 1.00 94.81 194 ARG A N 1
ATOM 1526 C CA . ARG A 1 194 ? 9.178 15.377 -10.587 1.00 94.81 194 ARG A CA 1
ATOM 1527 C C . ARG A 1 194 ? 8.700 13.945 -10.392 1.00 94.81 194 ARG A C 1
ATOM 1529 O O . ARG A 1 194 ? 8.052 13.657 -9.391 1.00 94.81 194 ARG A O 1
ATOM 1536 N N . THR A 1 195 ? 9.067 13.029 -11.289 1.00 93.06 195 THR A N 1
ATOM 1537 C CA . THR A 1 195 ? 8.769 11.595 -11.130 1.00 93.06 195 THR A CA 1
ATOM 1538 C C . THR A 1 195 ? 9.446 11.032 -9.888 1.00 93.06 195 THR A C 1
ATOM 1540 O O . THR A 1 195 ? 8.817 10.318 -9.107 1.00 93.06 195 THR A O 1
ATOM 1543 N N . VAL A 1 196 ? 10.711 11.397 -9.659 1.00 92.88 196 VAL A N 1
ATOM 1544 C CA . VAL A 1 196 ? 11.444 11.022 -8.443 1.00 92.88 196 VAL A CA 1
ATOM 1545 C C . VAL A 1 196 ? 10.744 11.564 -7.194 1.00 92.88 196 VAL A C 1
ATOM 1547 O O . VAL A 1 196 ? 10.563 10.813 -6.238 1.00 92.88 196 VAL A O 1
ATOM 1550 N N . ALA A 1 197 ? 10.292 12.822 -7.210 1.00 94.31 197 ALA A N 1
ATOM 1551 C CA . ALA A 1 197 ? 9.554 13.417 -6.096 1.00 94.31 197 ALA A CA 1
ATOM 1552 C C . ALA A 1 197 ? 8.228 12.688 -5.814 1.00 94.31 197 ALA A C 1
ATOM 1554 O O . ALA A 1 197 ? 8.001 12.280 -4.680 1.00 94.31 197 ALA A O 1
ATOM 1555 N N . LEU A 1 198 ? 7.408 12.410 -6.838 1.00 93.69 198 LEU A N 1
ATOM 1556 C CA . LEU A 1 198 ? 6.160 11.646 -6.674 1.00 93.69 198 LEU A CA 1
ATOM 1557 C C . LEU A 1 198 ? 6.399 10.253 -6.073 1.00 93.69 198 LEU A C 1
ATOM 1559 O O . LEU A 1 198 ? 5.621 9.770 -5.248 1.00 93.69 198 LEU A O 1
ATOM 1563 N N . MET A 1 199 ? 7.478 9.589 -6.490 1.00 93.31 199 MET A N 1
ATOM 1564 C CA . MET A 1 199 ? 7.853 8.279 -5.958 1.00 93.31 199 MET A CA 1
ATOM 1565 C C . MET A 1 199 ? 8.319 8.364 -4.507 1.00 93.31 199 MET A C 1
ATOM 1567 O O . MET A 1 199 ? 8.001 7.474 -3.714 1.00 93.31 199 MET A O 1
ATOM 1571 N N . LYS A 1 200 ? 9.039 9.429 -4.149 1.00 94.38 200 LYS A N 1
ATOM 1572 C CA . LYS A 1 200 ? 9.444 9.695 -2.773 1.00 94.38 200 LYS A CA 1
ATOM 1573 C C . LYS A 1 200 ? 8.234 9.955 -1.876 1.00 94.38 200 LYS A C 1
ATOM 1575 O O . LYS A 1 200 ? 8.135 9.311 -0.835 1.00 94.38 200 LYS A O 1
ATOM 1580 N N . ASP A 1 201 ? 7.287 10.786 -2.309 1.00 93.81 201 ASP A N 1
ATOM 1581 C CA . ASP A 1 201 ? 6.047 11.067 -1.570 1.00 93.81 201 ASP A CA 1
ATOM 1582 C C . ASP A 1 201 ? 5.260 9.777 -1.294 1.00 93.81 201 ASP A C 1
ATOM 1584 O O . ASP A 1 201 ? 4.794 9.542 -0.178 1.00 93.81 201 ASP A O 1
ATOM 1588 N N . LEU A 1 202 ? 5.181 8.879 -2.285 1.00 93.38 202 LEU A N 1
ATOM 1589 C CA . LEU A 1 202 ? 4.575 7.558 -2.114 1.00 93.38 202 LEU A CA 1
ATOM 1590 C C . LEU A 1 202 ? 5.307 6.712 -1.057 1.00 93.38 202 LEU A C 1
ATOM 1592 O O . LEU A 1 202 ? 4.660 6.063 -0.230 1.00 93.38 202 LEU A O 1
ATOM 1596 N N . CYS A 1 203 ? 6.641 6.681 -1.083 1.00 94.19 203 CYS A N 1
ATOM 1597 C CA . CYS A 1 203 ? 7.441 5.955 -0.093 1.00 94.19 203 CYS A CA 1
ATOM 1598 C C . CYS A 1 203 ? 7.258 6.538 1.315 1.00 94.19 203 CYS A C 1
ATOM 1600 O O . CYS A 1 203 ? 7.010 5.786 2.259 1.00 94.19 203 CYS A O 1
ATOM 1602 N N . GLU A 1 204 ? 7.333 7.863 1.459 1.00 94.50 204 GLU A N 1
ATOM 1603 C CA . GLU A 1 204 ? 7.130 8.560 2.730 1.00 94.50 204 GLU A CA 1
ATOM 1604 C C . GLU A 1 204 ? 5.729 8.303 3.284 1.00 94.50 204 GLU A C 1
ATOM 1606 O O . GLU A 1 204 ? 5.585 7.996 4.467 1.00 94.50 204 GLU A O 1
ATOM 1611 N N . PHE A 1 205 ? 4.696 8.352 2.445 1.00 92.69 205 PHE A N 1
ATOM 1612 C CA . PHE A 1 205 ? 3.334 8.033 2.855 1.00 92.69 205 PHE A CA 1
ATOM 1613 C C . PHE A 1 205 ? 3.202 6.609 3.391 1.00 92.69 205 PHE A C 1
ATOM 1615 O O . PHE A 1 205 ? 2.679 6.417 4.489 1.00 92.69 205 PHE A O 1
ATOM 1622 N N . LYS A 1 206 ? 3.730 5.610 2.669 1.00 92.00 206 LYS A N 1
ATOM 1623 C CA . LYS A 1 206 ? 3.682 4.207 3.112 1.00 92.00 206 LYS A CA 1
ATOM 1624 C C . LYS A 1 206 ? 4.352 4.017 4.475 1.00 92.00 206 LYS A C 1
ATOM 1626 O O . LYS A 1 206 ? 3.818 3.309 5.327 1.00 92.00 206 LYS A O 1
ATOM 1631 N N . VAL A 1 207 ? 5.501 4.656 4.701 1.00 94.25 207 VAL A N 1
ATOM 1632 C CA . VAL A 1 207 ? 6.215 4.556 5.984 1.00 94.25 207 VAL A CA 1
ATOM 1633 C C . VAL A 1 207 ? 5.498 5.329 7.094 1.00 94.25 207 VAL A C 1
ATOM 1635 O O . VAL A 1 207 ? 5.464 4.857 8.227 1.00 94.25 207 VAL A O 1
ATOM 1638 N N . ASN A 1 208 ? 4.875 6.471 6.794 1.00 93.69 208 ASN A N 1
ATOM 1639 C CA . ASN A 1 208 ? 4.047 7.198 7.760 1.00 93.69 208 ASN A CA 1
ATOM 1640 C C . ASN A 1 208 ? 2.810 6.395 8.181 1.00 93.69 208 ASN A C 1
ATOM 1642 O O . ASN A 1 208 ? 2.479 6.374 9.367 1.00 93.69 208 ASN A O 1
ATOM 1646 N N . GLU A 1 209 ? 2.159 5.702 7.246 1.00 91.31 209 GLU A N 1
ATOM 1647 C CA . GLU A 1 209 ? 1.042 4.808 7.561 1.00 91.31 209 GLU A CA 1
ATOM 1648 C C . GLU A 1 209 ? 1.490 3.633 8.433 1.00 91.31 209 GLU A C 1
ATOM 1650 O O . GLU A 1 209 ? 0.825 3.317 9.421 1.00 91.31 209 GLU A O 1
ATOM 1655 N N . LEU A 1 210 ? 2.650 3.035 8.148 1.00 92.50 210 LEU A N 1
ATOM 1656 C CA . LEU A 1 210 ? 3.238 2.017 9.018 1.00 92.50 210 LEU A CA 1
ATOM 1657 C C . LEU A 1 210 ? 3.561 2.577 10.414 1.00 92.50 210 LEU A C 1
ATOM 1659 O O . LEU A 1 210 ? 3.179 1.974 11.412 1.00 92.50 210 LEU A O 1
ATOM 1663 N N . ALA A 1 211 ? 4.206 3.744 10.508 1.00 94.69 211 ALA A N 1
ATOM 1664 C CA . ALA A 1 211 ? 4.518 4.401 11.782 1.00 94.69 211 ALA A CA 1
ATOM 1665 C C . ALA A 1 211 ? 3.254 4.679 12.610 1.00 94.69 211 ALA A C 1
ATOM 1667 O O . ALA A 1 211 ? 3.242 4.488 13.827 1.00 94.69 211 ALA A O 1
ATOM 1668 N N . ARG A 1 212 ? 2.164 5.079 11.945 1.00 93.31 212 ARG A N 1
ATOM 1669 C CA . ARG A 1 212 ? 0.847 5.244 12.563 1.00 93.31 212 ARG A CA 1
ATOM 1670 C C . ARG A 1 212 ? 0.335 3.920 13.137 1.00 93.31 212 ARG A C 1
ATOM 1672 O O . ARG A 1 212 ? 0.002 3.893 14.319 1.00 93.31 212 ARG A O 1
ATOM 1679 N N . LYS A 1 213 ? 0.329 2.839 12.343 1.00 92.50 213 LYS A N 1
ATOM 1680 C CA . LYS A 1 213 ? -0.113 1.500 12.784 1.00 92.50 213 LYS A CA 1
ATOM 1681 C C . LYS A 1 213 ? 0.708 0.995 13.978 1.00 92.50 213 LYS A C 1
ATOM 1683 O O . LYS A 1 213 ? 0.124 0.575 14.969 1.00 92.50 213 LYS A O 1
ATOM 1688 N N . LEU A 1 214 ? 2.038 1.103 13.900 1.00 94.81 214 LEU A N 1
ATOM 1689 C CA . LEU A 1 214 ? 2.973 0.720 14.964 1.00 94.81 214 LEU A CA 1
ATOM 1690 C C . LEU A 1 214 ? 2.645 1.423 16.285 1.00 94.81 214 LEU A C 1
ATOM 1692 O O . LEU A 1 214 ? 2.567 0.782 17.328 1.00 94.81 214 LEU A O 1
ATOM 1696 N N . LYS A 1 215 ? 2.407 2.738 16.232 1.00 94.31 215 LYS A N 1
ATOM 1697 C CA . LYS A 1 215 ? 2.084 3.539 17.416 1.00 94.31 215 LYS A CA 1
ATOM 1698 C C . LYS A 1 215 ? 0.714 3.199 18.000 1.00 94.31 215 LYS A C 1
ATOM 1700 O O . LYS A 1 215 ? 0.546 3.207 19.213 1.00 94.31 215 LYS A O 1
ATOM 1705 N N . GLU A 1 216 ? -0.277 2.954 17.151 1.00 91.88 216 GLU A N 1
ATOM 1706 C CA . GLU A 1 216 ? -1.652 2.691 17.586 1.00 91.88 216 GLU A CA 1
ATOM 1707 C C . GLU A 1 216 ? -1.800 1.370 18.345 1.00 91.88 216 GLU A C 1
ATOM 1709 O O . GLU A 1 216 ? -2.694 1.270 19.179 1.00 91.88 216 GLU A O 1
ATOM 1714 N N . CYS A 1 217 ? -0.925 0.393 18.093 1.00 93.94 217 CYS A N 1
ATOM 1715 C CA . CYS A 1 217 ? -0.912 -0.882 18.809 1.00 93.94 217 CYS A CA 1
ATOM 1716 C C . CYS A 1 217 ? 0.277 -1.045 19.773 1.00 93.94 217 CYS A C 1
ATOM 1718 O O . CYS A 1 217 ? 0.546 -2.167 20.191 1.00 93.94 217 CYS A O 1
ATOM 1720 N N . ASP A 1 218 ? 0.989 0.043 20.092 1.00 94.31 218 ASP A N 1
ATOM 1721 C CA . ASP A 1 218 ? 2.172 0.060 20.972 1.00 94.31 218 ASP A CA 1
ATOM 1722 C C . ASP A 1 218 ? 3.253 -0.975 20.588 1.00 94.31 218 ASP A C 1
ATOM 1724 O O . ASP A 1 218 ? 3.840 -1.669 21.418 1.00 94.31 218 ASP A O 1
ATOM 1728 N N . TYR A 1 219 ? 3.507 -1.120 19.284 1.00 96.12 219 TYR A N 1
ATOM 1729 C CA . TYR A 1 219 ? 4.509 -2.055 18.777 1.00 96.12 219 TYR A CA 1
ATOM 1730 C C . TYR A 1 219 ? 5.933 -1.570 19.118 1.00 96.12 219 TYR A C 1
ATOM 1732 O O . TYR A 1 219 ? 6.228 -0.383 18.961 1.00 96.12 219 TYR A O 1
ATOM 1740 N N . PRO A 1 220 ? 6.882 -2.459 19.481 1.00 94.75 220 PRO A N 1
ATOM 1741 C CA . PRO A 1 220 ? 8.215 -2.072 19.975 1.00 94.75 220 PRO A CA 1
ATOM 1742 C C . PRO A 1 220 ? 9.149 -1.395 18.949 1.00 94.75 220 PRO A C 1
ATOM 1744 O O . PRO A 1 220 ? 10.287 -1.050 19.275 1.00 94.75 220 PRO A O 1
ATOM 1747 N N . LEU A 1 221 ? 8.713 -1.211 17.702 1.00 94.38 221 LEU A N 1
ATOM 1748 C CA . LEU A 1 221 ? 9.472 -0.523 16.659 1.00 94.38 221 LEU A CA 1
ATOM 1749 C C . LEU A 1 221 ? 8.992 0.927 16.525 1.00 94.38 221 LEU A C 1
ATOM 1751 O O . LEU A 1 221 ? 7.886 1.178 16.060 1.00 94.38 221 LEU A O 1
ATOM 1755 N N . ASP A 1 222 ? 9.872 1.879 16.839 1.00 95.06 222 ASP A N 1
ATOM 1756 C CA . ASP A 1 222 ? 9.619 3.309 16.639 1.00 95.06 222 ASP A CA 1
ATOM 1757 C C . ASP A 1 222 ? 10.212 3.811 15.311 1.00 95.06 222 ASP A C 1
ATOM 1759 O O . ASP A 1 222 ? 11.436 3.870 15.136 1.00 95.06 222 ASP A O 1
ATOM 1763 N N . LEU A 1 223 ? 9.338 4.221 14.389 1.00 95.88 223 LEU A N 1
ATOM 1764 C CA . LEU A 1 223 ? 9.696 4.884 13.126 1.00 95.88 223 LEU A CA 1
ATOM 1765 C C . LEU A 1 223 ? 9.478 6.407 13.170 1.00 95.88 223 LEU A C 1
ATOM 1767 O O . LEU A 1 223 ? 9.687 7.098 12.171 1.00 95.88 223 LEU A O 1
ATOM 1771 N N . GLY A 1 224 ? 9.103 6.948 14.328 1.00 95.19 224 GLY A N 1
ATOM 1772 C CA . GLY A 1 224 ? 8.759 8.343 14.542 1.00 95.19 224 GLY A CA 1
ATOM 1773 C C . GLY A 1 224 ? 7.254 8.554 14.662 1.00 95.19 224 GLY A C 1
ATOM 1774 O O . GLY A 1 224 ? 6.484 7.656 14.994 1.00 95.19 224 GLY A O 1
ATOM 1775 N N . GLN A 1 225 ? 6.827 9.787 14.415 1.00 90.62 225 GLN A N 1
ATOM 1776 C CA . GLN A 1 225 ? 5.422 10.176 14.491 1.00 90.62 225 GLN A CA 1
ATOM 1777 C C . GLN A 1 225 ? 4.812 10.237 13.087 1.00 90.62 225 GLN A C 1
ATOM 1779 O O . GLN A 1 225 ? 5.531 10.555 12.136 1.00 90.62 225 GLN A O 1
ATOM 1784 N N . PRO A 1 226 ? 3.495 10.014 12.933 1.00 84.38 226 PRO A N 1
ATOM 1785 C CA . PRO A 1 226 ? 2.815 10.286 11.671 1.00 84.38 226 PRO A CA 1
ATOM 1786 C C . PRO A 1 226 ? 3.068 11.734 11.222 1.00 84.38 226 PRO A C 1
ATOM 1788 O O . PRO A 1 226 ? 2.842 12.674 11.984 1.00 84.38 226 PRO A O 1
ATOM 1791 N N . GLY A 1 227 ? 3.589 11.908 10.008 1.00 87.31 227 GLY A N 1
ATOM 1792 C CA . GLY A 1 227 ? 4.004 13.196 9.440 1.00 87.31 227 GLY A CA 1
ATOM 1793 C C . GLY A 1 227 ? 5.401 13.673 9.862 1.00 87.31 227 GLY A C 1
ATOM 1794 O O . GLY A 1 227 ? 5.869 14.697 9.369 1.00 87.31 227 GLY A O 1
ATOM 1795 N N . LYS A 1 228 ? 6.090 12.958 10.762 1.00 94.50 228 LYS A N 1
ATOM 1796 C CA . LYS A 1 228 ? 7.449 13.280 11.219 1.00 94.50 228 LYS A CA 1
ATOM 1797 C C . LYS A 1 228 ? 8.225 12.009 11.583 1.00 94.50 228 LYS A C 1
ATOM 1799 O O . LYS A 1 228 ? 8.358 11.647 12.756 1.00 94.50 228 LYS A O 1
ATOM 1804 N N . LEU A 1 229 ? 8.759 11.354 10.556 1.00 96.44 229 LEU A N 1
ATOM 1805 C CA . LEU A 1 229 ? 9.591 10.158 10.692 1.00 96.44 229 LEU A CA 1
ATOM 1806 C C . LEU A 1 229 ? 10.910 10.460 11.424 1.00 96.44 229 LEU A C 1
ATOM 1808 O O . LEU A 1 229 ? 11.510 11.521 11.237 1.00 96.44 229 LEU A O 1
ATOM 1812 N N . ASN A 1 230 ? 11.370 9.513 12.244 1.00 96.06 230 ASN A N 1
ATOM 1813 C CA . ASN A 1 230 ? 12.689 9.558 12.882 1.00 96.06 230 ASN A CA 1
ATOM 1814 C C . ASN A 1 230 ? 13.777 9.013 11.924 1.00 96.06 230 ASN A C 1
ATOM 1816 O O . ASN A 1 230 ? 13.496 8.674 10.774 1.00 96.06 230 ASN A O 1
ATOM 1820 N N . ALA A 1 231 ? 15.027 8.897 12.386 1.00 94.69 231 ALA A N 1
ATOM 1821 C CA . ALA A 1 231 ? 16.127 8.385 11.558 1.00 94.69 231 ALA A CA 1
ATOM 1822 C C . ALA A 1 231 ? 15.887 6.956 11.028 1.00 94.69 231 ALA A C 1
ATOM 1824 O O . ALA A 1 231 ? 16.230 6.667 9.883 1.00 94.69 231 ALA A O 1
ATOM 1825 N N . LYS A 1 232 ? 15.258 6.073 11.821 1.00 93.88 232 LYS A N 1
ATOM 1826 C CA . LYS A 1 232 ? 14.900 4.718 11.374 1.00 93.88 232 LYS A CA 1
ATOM 1827 C C . LYS A 1 232 ? 13.803 4.759 10.316 1.00 93.88 232 LYS A C 1
ATOM 1829 O O . LYS A 1 232 ? 13.940 4.094 9.299 1.00 93.88 232 LYS A O 1
ATOM 1834 N N . GLY A 1 233 ? 12.761 5.568 10.518 1.00 95.06 233 GLY A N 1
ATOM 1835 C CA . GLY A 1 233 ? 11.706 5.778 9.524 1.00 95.06 233 GLY A CA 1
ATOM 1836 C C . GLY A 1 233 ? 12.262 6.288 8.192 1.00 95.06 233 GLY A C 1
ATOM 1837 O O . GLY A 1 233 ? 11.953 5.730 7.144 1.00 95.06 233 GLY A O 1
ATOM 1838 N N . GLN A 1 234 ? 13.166 7.271 8.230 1.00 95.25 234 GLN A N 1
ATOM 1839 C CA . GLN A 1 234 ? 13.850 7.775 7.032 1.00 95.25 234 GLN A CA 1
ATOM 1840 C C . GLN A 1 234 ? 14.714 6.705 6.349 1.00 95.25 234 GLN A C 1
ATOM 1842 O O . GLN A 1 234 ? 14.732 6.626 5.123 1.00 95.25 234 GLN A O 1
ATOM 1847 N N . ALA A 1 235 ? 15.370 5.828 7.114 1.00 93.38 235 ALA A N 1
ATOM 1848 C CA . ALA A 1 235 ? 16.081 4.686 6.543 1.00 93.38 235 ALA A CA 1
ATOM 1849 C C . ALA A 1 235 ? 15.129 3.711 5.821 1.00 93.38 235 ALA A C 1
ATOM 1851 O O . ALA A 1 235 ? 15.473 3.207 4.753 1.00 93.38 235 ALA A O 1
ATOM 1852 N N . VAL A 1 236 ? 13.910 3.484 6.337 1.00 94.06 236 VAL A N 1
ATOM 1853 C CA . VAL A 1 236 ? 12.891 2.687 5.621 1.00 94.06 236 VAL A CA 1
ATOM 1854 C C . VAL A 1 236 ? 12.502 3.346 4.301 1.00 94.06 236 VAL A C 1
ATOM 1856 O O . VAL A 1 236 ? 12.476 2.667 3.276 1.00 94.06 236 VAL A O 1
ATOM 1859 N N . VAL A 1 237 ? 12.252 4.659 4.302 1.00 94.56 237 VAL A N 1
ATOM 1860 C CA . VAL A 1 237 ? 11.923 5.416 3.080 1.00 94.56 237 VAL A CA 1
ATOM 1861 C C . VAL A 1 237 ? 13.021 5.237 2.029 1.00 94.56 237 VAL A C 1
ATOM 1863 O O . VAL A 1 237 ? 12.731 4.819 0.908 1.00 94.56 237 VAL A O 1
ATOM 1866 N N . GLN A 1 238 ? 14.285 5.425 2.417 1.00 93.62 238 GLN A N 1
ATOM 1867 C CA . GLN A 1 238 ? 15.435 5.263 1.524 1.00 93.62 238 GLN A CA 1
ATOM 1868 C C . GLN A 1 238 ? 15.543 3.844 0.946 1.00 93.62 238 GLN A C 1
ATOM 1870 O O . GLN A 1 238 ? 15.858 3.687 -0.234 1.00 93.62 238 GLN A O 1
ATOM 1875 N N . MET A 1 239 ? 15.242 2.799 1.726 1.00 93.12 239 MET A N 1
ATOM 1876 C CA . MET A 1 239 ? 15.214 1.422 1.214 1.00 93.12 239 MET A CA 1
ATOM 1877 C C . MET A 1 239 ? 14.098 1.197 0.183 1.00 93.12 239 MET A C 1
ATOM 1879 O O . MET A 1 239 ? 14.310 0.504 -0.819 1.00 93.12 239 MET A O 1
ATOM 1883 N N . LEU A 1 240 ? 12.914 1.786 0.389 1.00 93.31 240 LEU A N 1
ATOM 1884 C CA . LEU A 1 240 ? 11.807 1.695 -0.570 1.00 93.31 240 LEU A CA 1
ATOM 1885 C C . LEU A 1 240 ? 12.117 2.444 -1.872 1.00 93.31 240 LEU A C 1
ATOM 1887 O O . LEU A 1 240 ? 11.817 1.935 -2.959 1.00 93.31 240 LEU A O 1
ATOM 1891 N N . GLU A 1 241 ? 12.751 3.615 -1.773 1.00 93.06 241 GLU A N 1
ATOM 1892 C CA . GLU A 1 241 ? 13.256 4.375 -2.920 1.00 93.06 241 GLU A CA 1
ATOM 1893 C C . GLU A 1 241 ? 14.331 3.585 -3.679 1.00 93.06 241 GLU A C 1
ATOM 1895 O O . GLU A 1 241 ? 14.239 3.430 -4.899 1.00 93.06 241 GLU A O 1
ATOM 1900 N N . ALA A 1 242 ? 15.308 3.012 -2.967 1.00 91.56 242 ALA A N 1
ATOM 1901 C CA . ALA A 1 242 ? 16.365 2.194 -3.559 1.00 91.56 242 ALA A CA 1
ATOM 1902 C C . ALA A 1 242 ? 15.798 0.973 -4.300 1.00 91.56 242 ALA A C 1
ATOM 1904 O O . ALA A 1 242 ? 16.222 0.681 -5.419 1.00 91.56 242 ALA A O 1
ATOM 1905 N N . THR A 1 243 ? 14.789 0.307 -3.728 1.00 91.06 243 THR A N 1
ATOM 1906 C CA . THR A 1 243 ? 14.088 -0.820 -4.369 1.00 91.06 243 THR A CA 1
ATOM 1907 C C . THR A 1 243 ? 13.429 -0.402 -5.682 1.00 91.06 243 THR A C 1
ATOM 1909 O O . THR A 1 243 ? 13.566 -1.084 -6.700 1.00 91.06 243 THR A O 1
ATOM 1912 N N . ARG A 1 244 ? 12.721 0.732 -5.682 1.00 90.00 244 ARG A N 1
ATOM 1913 C CA . ARG A 1 244 ? 12.052 1.269 -6.879 1.00 90.00 244 ARG A CA 1
ATOM 1914 C C . ARG A 1 244 ? 13.057 1.644 -7.953 1.00 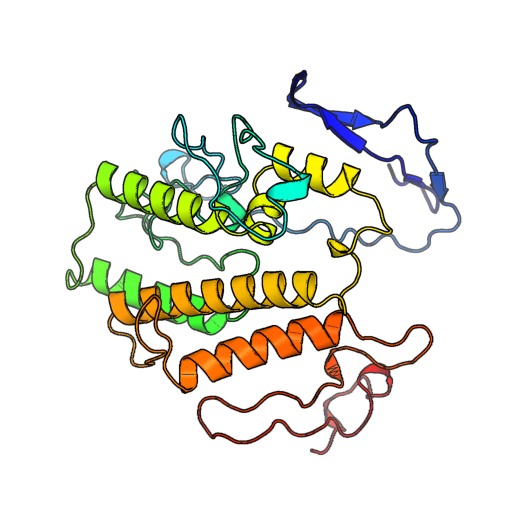90.00 244 ARG A C 1
ATOM 1916 O O . ARG A 1 244 ? 12.913 1.211 -9.094 1.00 90.00 244 ARG A O 1
ATOM 1923 N N . LYS A 1 245 ? 14.103 2.375 -7.570 1.00 89.12 245 LYS A N 1
ATOM 1924 C CA . LYS A 1 245 ? 15.183 2.778 -8.469 1.00 89.12 245 LYS A CA 1
ATOM 1925 C C . LYS A 1 245 ? 15.879 1.570 -9.091 1.00 89.12 245 LYS A C 1
ATOM 1927 O O . LYS A 1 245 ? 16.095 1.558 -10.299 1.00 89.12 245 LYS A O 1
ATOM 1932 N N . ALA A 1 246 ? 16.188 0.540 -8.303 1.00 90.06 246 ALA A N 1
ATOM 1933 C CA . ALA A 1 246 ? 16.805 -0.684 -8.808 1.00 90.06 246 ALA A CA 1
ATOM 1934 C C . ALA A 1 246 ? 15.929 -1.378 -9.865 1.00 90.06 246 ALA A C 1
ATOM 1936 O O . ALA A 1 246 ? 16.451 -1.888 -10.851 1.00 90.06 246 ALA A O 1
ATOM 1937 N N . ARG A 1 247 ? 14.599 -1.357 -9.699 1.00 88.69 247 ARG A N 1
ATOM 1938 C CA . ARG A 1 247 ? 13.648 -1.923 -10.672 1.00 88.69 247 ARG A CA 1
ATOM 1939 C C . ARG A 1 247 ? 13.513 -1.088 -11.944 1.00 88.69 247 ARG A C 1
ATOM 1941 O O . ARG A 1 247 ? 13.349 -1.668 -13.010 1.00 88.69 247 ARG A O 1
ATOM 1948 N N . SER A 1 248 ? 13.587 0.239 -11.847 1.00 86.06 248 SER A N 1
ATOM 1949 C CA . SER A 1 248 ? 13.440 1.141 -13.000 1.00 86.06 248 SER A CA 1
ATOM 1950 C C . SER A 1 248 ? 14.740 1.409 -13.761 1.00 86.06 248 SER A C 1
ATOM 1952 O O . SER A 1 248 ? 14.697 1.905 -14.883 1.00 86.06 248 SER A O 1
ATOM 1954 N N . SER A 1 249 ? 15.896 1.095 -13.170 1.00 84.12 249 SER A N 1
ATOM 1955 C CA . SER A 1 249 ? 17.217 1.437 -13.720 1.00 84.12 249 SER A CA 1
ATOM 1956 C C . SER A 1 249 ? 17.972 0.238 -14.301 1.00 84.12 249 SER A C 1
ATOM 1958 O O . SER A 1 249 ? 19.177 0.338 -14.538 1.00 84.12 249 SER A O 1
ATOM 1960 N N . VAL A 1 250 ? 17.297 -0.897 -14.518 1.00 85.00 250 VAL A N 1
ATOM 1961 C CA . VAL A 1 250 ? 17.912 -2.075 -15.147 1.00 85.00 250 VAL A CA 1
ATOM 1962 C C . VAL A 1 250 ? 18.319 -1.726 -16.576 1.00 85.00 250 VAL A C 1
ATOM 1964 O O . VAL A 1 250 ? 17.513 -1.227 -17.362 1.00 85.00 250 VAL A O 1
ATOM 1967 N N . ARG A 1 251 ? 19.588 -1.974 -16.912 1.00 84.69 251 ARG A N 1
ATOM 1968 C CA . ARG A 1 251 ? 20.131 -1.658 -18.234 1.00 84.69 251 ARG A CA 1
ATOM 1969 C C . ARG A 1 251 ? 19.591 -2.639 -19.281 1.00 84.69 251 ARG A C 1
ATOM 1971 O O . ARG A 1 251 ? 19.779 -3.843 -19.122 1.00 84.69 251 ARG A O 1
ATOM 1978 N N . PRO A 1 252 ? 18.965 -2.158 -20.368 1.00 85.81 252 PRO A N 1
ATOM 1979 C CA . PRO A 1 252 ? 18.541 -3.036 -21.452 1.00 85.81 252 PRO A CA 1
ATOM 1980 C C . PRO A 1 252 ? 19.733 -3.791 -22.056 1.00 85.81 252 PRO A C 1
ATOM 1982 O O . PRO A 1 252 ? 20.794 -3.209 -22.274 1.00 85.81 252 PRO A O 1
ATOM 1985 N N . GLY A 1 253 ? 19.552 -5.082 -22.342 1.00 86.06 253 GLY A N 1
ATOM 1986 C CA . GLY A 1 253 ? 20.570 -5.914 -22.993 1.00 86.06 253 GLY A CA 1
ATOM 1987 C C . GLY A 1 253 ? 21.699 -6.414 -22.084 1.00 86.06 253 GLY A C 1
ATOM 1988 O O . GLY A 1 253 ? 22.661 -6.984 -22.595 1.00 86.06 253 GLY A O 1
ATOM 1989 N N . THR A 1 254 ? 21.607 -6.228 -20.764 1.00 87.69 254 THR A N 1
ATOM 1990 C CA . THR A 1 254 ? 22.535 -6.833 -19.795 1.00 87.69 254 THR A CA 1
ATOM 1991 C C . THR A 1 254 ? 21.870 -7.992 -19.041 1.00 87.69 254 THR A C 1
ATOM 1993 O O . THR A 1 254 ? 20.647 -8.103 -19.008 1.00 87.69 254 THR A O 1
ATOM 1996 N N . ASN A 1 255 ? 22.681 -8.844 -18.403 1.00 87.75 255 ASN A N 1
ATOM 1997 C CA . ASN A 1 255 ? 22.206 -9.870 -17.458 1.00 87.75 255 ASN A CA 1
ATOM 1998 C C . ASN A 1 255 ? 21.937 -9.303 -16.050 1.00 87.75 255 ASN A C 1
ATOM 2000 O O . ASN A 1 255 ? 21.690 -10.063 -15.116 1.00 87.75 255 ASN A O 1
ATOM 2004 N N . GLU A 1 256 ? 22.037 -7.983 -15.870 1.00 89.81 256 GLU A N 1
ATOM 2005 C CA . GLU A 1 256 ? 21.795 -7.352 -14.575 1.00 89.81 256 GLU A CA 1
ATOM 2006 C C . GLU A 1 256 ? 20.302 -7.297 -14.285 1.00 89.81 256 GLU A C 1
ATOM 2008 O O . GLU A 1 256 ? 19.462 -7.117 -15.166 1.00 89.81 256 GLU A O 1
ATOM 2013 N N . THR A 1 257 ? 19.970 -7.408 -13.012 1.00 91.50 257 THR A N 1
ATOM 2014 C CA . THR A 1 257 ? 18.609 -7.343 -12.509 1.00 91.50 257 THR A CA 1
ATOM 2015 C C . THR A 1 257 ? 18.556 -6.417 -11.301 1.00 91.50 257 THR A C 1
ATOM 2017 O O . THR A 1 257 ? 19.567 -6.070 -10.694 1.00 91.50 257 THR A O 1
ATOM 2020 N N . PHE A 1 258 ? 17.348 -6.052 -10.875 1.00 90.56 258 PHE A N 1
ATOM 2021 C CA . PHE A 1 258 ? 17.171 -5.274 -9.646 1.00 90.56 258 PHE A CA 1
ATOM 2022 C C . PHE A 1 258 ? 17.688 -5.995 -8.383 1.00 90.56 258 PHE A C 1
ATOM 2024 O O . PHE A 1 258 ? 17.878 -5.347 -7.355 1.00 90.56 258 PHE A O 1
ATOM 2031 N N . ARG A 1 259 ? 17.893 -7.323 -8.442 1.00 91.25 259 ARG A N 1
ATOM 2032 C CA . ARG A 1 259 ? 18.386 -8.145 -7.324 1.00 91.25 259 ARG A CA 1
ATOM 2033 C C . ARG A 1 259 ? 19.892 -8.022 -7.102 1.00 91.25 259 ARG A C 1
ATOM 2035 O O . ARG A 1 259 ? 20.364 -8.420 -6.046 1.00 91.25 259 ARG A O 1
ATOM 2042 N N . ASP A 1 260 ? 20.617 -7.435 -8.049 1.00 90.00 260 ASP A N 1
ATOM 2043 C CA . ASP A 1 260 ? 22.063 -7.204 -7.949 1.00 90.00 260 ASP A CA 1
ATOM 2044 C C . ASP A 1 260 ? 22.412 -5.935 -7.144 1.00 90.00 260 ASP A C 1
ATOM 2046 O O . ASP A 1 260 ? 23.579 -5.595 -6.962 1.00 90.00 260 ASP A O 1
ATOM 2050 N N . SER A 1 261 ? 21.400 -5.214 -6.649 1.00 87.19 261 SER A N 1
ATOM 2051 C CA . SER A 1 261 ? 21.572 -4.030 -5.804 1.00 87.19 261 SER A CA 1
ATOM 2052 C C . SER A 1 261 ? 21.997 -4.401 -4.378 1.00 87.19 261 SER A C 1
ATOM 2054 O O . SER A 1 261 ? 21.354 -5.221 -3.726 1.00 87.19 261 SER A O 1
ATOM 2056 N N . ASN A 1 262 ? 23.014 -3.715 -3.851 1.00 86.31 262 ASN A N 1
ATOM 2057 C CA . ASN A 1 262 ? 23.483 -3.812 -2.461 1.00 86.31 262 ASN A CA 1
ATOM 2058 C C . ASN A 1 262 ? 23.204 -2.533 -1.645 1.00 86.31 262 ASN A C 1
ATOM 2060 O O . ASN A 1 262 ? 23.886 -2.249 -0.656 1.00 86.31 262 ASN A O 1
ATOM 2064 N N . ALA A 1 263 ? 22.230 -1.729 -2.080 1.00 84.62 263 ALA A N 1
ATOM 2065 C CA . ALA A 1 263 ? 21.911 -0.424 -1.499 1.00 84.62 263 ALA A CA 1
ATOM 2066 C C . ALA A 1 263 ? 21.130 -0.500 -0.169 1.00 84.62 263 ALA A C 1
ATOM 2068 O O . ALA A 1 263 ? 20.577 0.503 0.279 1.00 84.62 263 ALA A O 1
ATOM 2069 N N . PHE A 1 264 ? 21.041 -1.679 0.449 1.00 89.25 264 PHE A N 1
ATOM 2070 C CA . PHE A 1 264 ? 20.198 -1.920 1.615 1.00 89.25 264 PHE A CA 1
ATOM 2071 C C . PHE A 1 264 ? 21.031 -1.964 2.892 1.00 89.25 264 PHE A C 1
ATOM 2073 O O . PHE A 1 264 ? 22.087 -2.593 2.947 1.00 89.25 264 PHE A O 1
ATOM 2080 N N . ILE A 1 265 ? 20.537 -1.305 3.938 1.00 88.88 265 ILE A N 1
ATOM 2081 C CA . ILE A 1 265 ? 21.151 -1.289 5.265 1.00 88.88 265 ILE A CA 1
ATOM 2082 C C . ILE A 1 265 ? 20.143 -1.880 6.244 1.00 88.88 265 ILE A C 1
ATOM 2084 O O . ILE A 1 265 ? 18.991 -1.453 6.299 1.00 88.88 265 ILE A O 1
ATOM 2088 N N . SER A 1 266 ? 20.578 -2.864 7.027 1.00 90.62 266 SER A N 1
ATOM 2089 C CA . SER A 1 266 ? 19.752 -3.477 8.065 1.00 90.62 266 SER A CA 1
ATOM 2090 C C . SER A 1 266 ? 19.287 -2.432 9.081 1.00 90.62 266 SER A C 1
ATOM 2092 O O . SER A 1 266 ? 20.105 -1.772 9.721 1.00 90.62 266 SER A O 1
ATOM 2094 N N . LEU A 1 267 ? 17.971 -2.334 9.297 1.00 89.69 267 LEU A N 1
ATOM 2095 C CA . LEU A 1 267 ? 17.382 -1.450 10.315 1.00 89.69 267 LEU A CA 1
ATOM 2096 C C . LEU A 1 267 ? 17.772 -1.828 11.749 1.00 89.69 267 LEU A C 1
ATOM 2098 O O . LEU A 1 267 ? 17.704 -0.991 12.649 1.00 89.69 267 LEU A O 1
ATOM 2102 N N . TYR A 1 268 ? 18.140 -3.091 11.965 1.00 88.25 268 TYR A N 1
ATOM 2103 C CA . TYR A 1 268 ? 18.429 -3.632 13.290 1.00 88.25 268 TYR A CA 1
ATOM 2104 C C . TYR A 1 268 ? 19.915 -3.573 13.628 1.00 88.25 268 TYR A C 1
ATOM 2106 O O . TYR A 1 268 ? 20.267 -3.312 14.773 1.00 88.25 268 TYR A O 1
ATOM 2114 N N . THR A 1 269 ? 20.783 -3.802 12.641 1.00 91.12 269 THR A N 1
ATOM 2115 C CA . THR A 1 269 ? 22.234 -3.907 12.867 1.00 91.12 269 THR A CA 1
ATOM 2116 C C . THR A 1 269 ? 23.022 -2.742 12.278 1.00 91.12 269 THR A C 1
ATOM 2118 O O . THR A 1 269 ? 24.205 -2.606 12.571 1.00 91.12 269 THR A O 1
ATOM 2121 N N . GLY A 1 270 ? 22.409 -1.921 11.418 1.00 89.81 270 GLY A N 1
ATOM 2122 C CA . GLY A 1 270 ? 23.108 -0.878 10.662 1.00 89.81 270 GLY A CA 1
ATOM 2123 C C . GLY A 1 270 ? 24.108 -1.426 9.638 1.00 89.81 270 GLY A C 1
ATOM 2124 O O . GLY A 1 270 ? 24.871 -0.665 9.052 1.00 89.81 270 GLY A O 1
ATOM 2125 N N . THR A 1 271 ? 24.132 -2.742 9.421 1.00 92.12 271 THR A N 1
ATOM 2126 C CA . THR A 1 271 ? 25.064 -3.399 8.503 1.00 92.12 271 THR A CA 1
ATOM 2127 C C . THR A 1 271 ? 24.526 -3.329 7.080 1.00 92.12 271 THR A C 1
ATOM 2129 O O . THR A 1 271 ? 23.355 -3.638 6.845 1.00 92.12 271 THR A O 1
ATOM 2132 N N . GLN A 1 272 ? 25.379 -2.942 6.133 1.00 91.50 272 GLN A N 1
ATOM 2133 C CA . GLN A 1 272 ? 25.054 -2.993 4.712 1.00 91.50 272 GLN A CA 1
ATOM 2134 C C . GLN A 1 272 ? 24.898 -4.448 4.246 1.00 91.50 272 GLN A C 1
ATOM 2136 O O . GLN A 1 272 ? 25.628 -5.332 4.693 1.00 91.50 272 GLN A O 1
ATOM 2141 N N . SER A 1 273 ? 23.954 -4.695 3.339 1.00 90.56 273 SER A N 1
ATOM 2142 C CA . SER A 1 273 ? 23.787 -5.992 2.688 1.00 90.56 273 SER A CA 1
ATOM 2143 C C . SER A 1 273 ? 25.039 -6.377 1.899 1.00 90.56 273 SER A C 1
ATOM 2145 O O . SER A 1 273 ? 25.549 -5.568 1.118 1.00 90.56 273 SER A O 1
ATOM 2147 N N . SER A 1 274 ? 25.492 -7.621 2.049 1.00 87.75 274 SER A N 1
ATOM 2148 C CA . SER A 1 274 ? 26.548 -8.182 1.207 1.00 87.75 274 SER A CA 1
ATOM 2149 C C . SER A 1 274 ? 26.100 -8.268 -0.250 1.00 87.75 274 SER A C 1
ATOM 2151 O O . SER A 1 274 ? 24.924 -8.493 -0.542 1.00 87.75 274 SER A O 1
ATOM 2153 N N . VAL A 1 275 ? 27.052 -8.111 -1.167 1.00 85.06 275 VAL A N 1
ATOM 2154 C CA . VAL A 1 275 ? 26.820 -8.387 -2.588 1.00 85.06 275 VAL A CA 1
ATOM 2155 C C . VAL A 1 275 ? 26.685 -9.899 -2.769 1.00 85.06 275 VAL A C 1
ATOM 2157 O O . VAL A 1 275 ? 27.345 -10.672 -2.070 1.00 85.06 275 VAL A O 1
ATOM 2160 N N . LEU A 1 276 ? 25.829 -10.322 -3.698 1.00 86.69 276 LEU A N 1
ATOM 2161 C CA . LEU A 1 276 ? 25.813 -11.709 -4.153 1.00 86.69 276 LEU A CA 1
ATOM 2162 C C . LEU A 1 276 ? 27.196 -12.079 -4.729 1.00 86.69 276 LEU A C 1
ATOM 2164 O O . LEU A 1 276 ? 27.868 -11.218 -5.301 1.00 86.69 276 LEU A O 1
ATOM 2168 N N . PRO A 1 277 ? 27.644 -13.338 -4.600 1.00 88.19 277 PRO A N 1
ATOM 2169 C CA . PRO A 1 277 ? 28.955 -13.744 -5.111 1.00 88.19 277 PRO A CA 1
ATOM 2170 C C . PRO A 1 277 ? 29.060 -13.683 -6.642 1.00 88.19 277 PRO A C 1
ATOM 2172 O O . PRO A 1 277 ? 30.168 -13.627 -7.168 1.00 88.19 277 PRO A O 1
ATOM 2175 N N . ASP A 1 278 ? 27.924 -13.672 -7.340 1.00 89.19 278 ASP A N 1
ATOM 2176 C CA . ASP A 1 278 ? 27.814 -13.395 -8.771 1.00 89.19 278 ASP A CA 1
ATOM 2177 C C . ASP A 1 278 ? 26.478 -12.687 -9.052 1.00 89.19 278 ASP A C 1
ATOM 2179 O O . ASP A 1 278 ? 25.644 -12.530 -8.151 1.00 89.19 278 ASP A O 1
ATOM 2183 N N . ARG A 1 279 ? 26.255 -12.271 -10.299 1.00 89.88 279 ARG A N 1
ATOM 2184 C CA . ARG A 1 279 ? 24.979 -11.710 -10.748 1.00 89.88 279 ARG A CA 1
ATOM 2185 C C . ARG A 1 279 ? 23.853 -12.710 -10.563 1.00 89.88 279 ARG A C 1
ATOM 2187 O O . ARG A 1 279 ? 24.017 -13.903 -10.797 1.00 89.88 279 ARG A O 1
ATOM 2194 N N . TRP A 1 280 ? 22.663 -12.204 -10.262 1.00 91.00 280 TRP A N 1
ATOM 2195 C CA . TRP A 1 280 ? 21.464 -13.001 -10.038 1.00 91.00 280 TRP A CA 1
ATOM 2196 C C . TRP A 1 280 ? 21.201 -14.035 -11.144 1.00 91.00 280 TRP A C 1
ATOM 2198 O O . TRP A 1 280 ? 20.823 -15.165 -10.848 1.00 91.00 280 TRP A O 1
ATOM 2208 N N . MET A 1 281 ? 21.395 -13.650 -12.409 1.00 91.00 281 MET A N 1
ATOM 2209 C CA . MET A 1 281 ? 21.165 -14.525 -13.567 1.00 91.00 281 MET A CA 1
ATOM 2210 C C . MET A 1 281 ? 22.265 -15.569 -13.786 1.00 91.00 281 MET A C 1
ATOM 2212 O O . MET A 1 281 ? 22.018 -16.558 -14.471 1.00 91.00 281 MET A O 1
ATOM 2216 N N . ASP A 1 282 ? 23.441 -15.352 -13.202 1.00 90.88 282 ASP A N 1
ATOM 2217 C CA . ASP A 1 282 ? 24.623 -16.201 -13.353 1.00 90.88 282 ASP A CA 1
ATOM 2218 C C . ASP A 1 282 ? 24.809 -17.133 -12.129 1.00 90.88 282 ASP A C 1
ATOM 2220 O O . ASP A 1 282 ? 25.658 -18.026 -12.132 1.00 90.88 282 ASP A O 1
ATOM 2224 N N . LEU A 1 283 ? 23.967 -16.987 -11.093 1.00 88.75 283 LEU A N 1
ATOM 2225 C CA . LEU A 1 283 ? 23.952 -17.878 -9.934 1.00 88.75 283 LEU A CA 1
ATOM 2226 C C . LEU A 1 283 ? 23.530 -19.311 -10.314 1.00 88.75 283 LEU A C 1
ATOM 2228 O O . LEU A 1 283 ? 22.580 -19.507 -11.080 1.00 88.75 283 LEU A O 1
ATOM 2232 N N . PRO A 1 284 ? 24.169 -20.343 -9.728 1.00 85.19 284 PRO A N 1
ATOM 2233 C CA . PRO A 1 284 ? 23.769 -21.725 -9.948 1.00 85.19 284 PRO A CA 1
ATOM 2234 C C . PRO A 1 284 ? 22.369 -21.987 -9.377 1.00 85.19 284 PRO A C 1
ATOM 2236 O O . PRO A 1 284 ? 22.011 -21.502 -8.306 1.00 85.19 284 PRO A O 1
ATOM 2239 N N . VAL A 1 285 ? 21.592 -22.824 -10.072 1.00 76.44 285 VAL A N 1
ATOM 2240 C CA . VAL A 1 285 ? 20.223 -23.204 -9.665 1.00 76.44 285 VAL A CA 1
ATOM 2241 C C . VAL A 1 285 ? 20.209 -23.961 -8.327 1.00 76.44 285 VAL A C 1
ATOM 2243 O O . VAL A 1 285 ? 19.221 -23.909 -7.594 1.00 76.44 285 VAL A O 1
ATOM 2246 N N . ASP A 1 286 ? 21.306 -24.643 -7.983 1.00 78.56 286 ASP A N 1
ATOM 2247 C CA . ASP A 1 286 ? 21.479 -25.264 -6.671 1.00 78.56 286 ASP A CA 1
ATOM 2248 C C . ASP A 1 286 ? 22.142 -24.287 -5.689 1.00 78.56 286 ASP A C 1
ATOM 2250 O O . ASP A 1 286 ? 23.364 -24.156 -5.614 1.00 78.56 286 ASP A O 1
ATOM 2254 N N . PHE A 1 287 ? 21.312 -23.617 -4.891 1.00 64.88 287 PHE A N 1
ATOM 2255 C CA . PHE A 1 287 ? 21.752 -22.654 -3.878 1.00 64.88 287 PHE A CA 1
ATOM 2256 C C . PHE A 1 287 ? 22.650 -23.266 -2.786 1.00 64.88 287 PHE A C 1
ATOM 2258 O O . PHE A 1 287 ? 23.284 -22.521 -2.040 1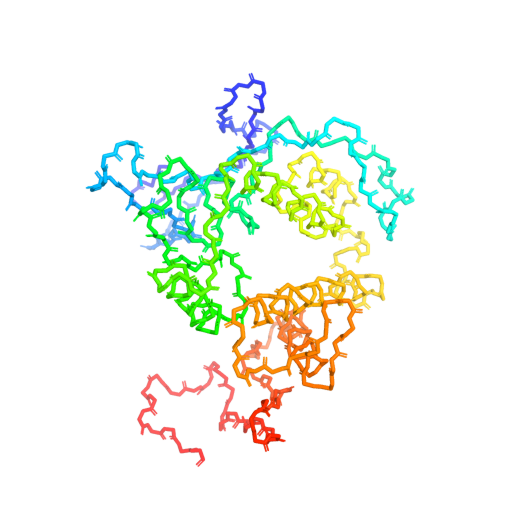.00 64.88 287 PHE A O 1
ATOM 2265 N N . LYS A 1 288 ? 22.760 -24.601 -2.684 1.00 68.62 288 LYS A N 1
ATOM 2266 C CA . LYS A 1 288 ? 23.632 -25.263 -1.697 1.00 68.62 288 LYS A CA 1
ATOM 2267 C C . LYS A 1 288 ? 25.124 -25.048 -1.956 1.00 68.62 288 LYS A C 1
ATOM 2269 O O . LYS A 1 288 ? 25.919 -25.244 -1.039 1.00 68.62 288 LYS A O 1
ATOM 2274 N N . SER A 1 289 ? 25.520 -24.666 -3.171 1.00 64.81 289 SER A N 1
ATOM 2275 C CA . SER A 1 289 ? 26.928 -24.433 -3.519 1.00 64.81 289 SER A CA 1
ATOM 2276 C C . SER A 1 289 ? 27.388 -22.985 -3.332 1.00 64.81 289 SER A C 1
ATOM 2278 O O . SER A 1 289 ? 28.566 -22.697 -3.544 1.00 64.81 289 SER A O 1
ATOM 2280 N N . ILE A 1 290 ? 26.490 -22.069 -2.962 1.00 66.19 290 ILE A N 1
ATOM 2281 C CA . ILE A 1 290 ? 26.806 -20.644 -2.835 1.00 66.19 290 ILE A CA 1
ATOM 2282 C C . ILE A 1 290 ? 27.466 -20.391 -1.474 1.00 66.19 290 ILE A C 1
ATOM 2284 O O . ILE A 1 290 ? 26.866 -20.629 -0.427 1.00 66.19 290 ILE A O 1
ATOM 2288 N N . LYS A 1 291 ? 28.715 -19.910 -1.489 1.00 65.31 291 LYS A N 1
ATOM 2289 C CA . LYS A 1 291 ? 29.441 -19.456 -0.294 1.00 65.31 291 LYS A CA 1
ATOM 2290 C C . LYS A 1 291 ? 29.371 -17.930 -0.223 1.00 65.31 291 LYS A C 1
ATOM 2292 O O . LYS A 1 291 ? 29.722 -17.276 -1.202 1.00 65.31 291 LYS A O 1
ATOM 2297 N N . PHE A 1 292 ? 28.907 -17.410 0.912 1.00 63.66 292 PHE A N 1
ATOM 2298 C CA . PHE A 1 292 ? 28.842 -15.982 1.236 1.00 63.66 292 PHE A CA 1
ATOM 2299 C C . PHE A 1 292 ? 29.998 -15.577 2.148 1.00 63.66 292 PHE A C 1
ATOM 2301 O O . PHE A 1 292 ? 30.431 -16.439 2.949 1.00 63.66 292 PHE A O 1
#

Sequence (292 aa):
CIRGNTFQCQPVYWSERRRRYRRDDDEEAVRVRDVATVVLATGYRPRLDFLAEELRFDPEGRQGVPKGWKMAPNALSEELGTVEPSEEIDAGRVVFPDVYRGLLVRNPKMMFLVEQAGSEHALLDLDVAAVNLLNFLTGETPIPKEKEMMKANGKSLAASMDLPLVRAAVDSAYSAELVELGQDHWTKDPKDGRTVALMKDLCEFKVNELARKLKECDYPLDLGQPGKLNAKGQAVVQMLEATRKARSSVRPGTNETFRDSNAFISLYTGTQSSVLPDRWMDLPVDFKSIKF

Radius of gyration: 22.13 Å; chains: 1; bounding box: 52×48×60 Å

pLDDT: mean 89.53, std 7.13, range [55.59, 97.81]

Organism: NCBI:txid216773

Foldseek 3Di:
DDDPQKDKAFDWDQDPVVRDIDGDPVDDIDIDGRHPDDDDPPDDFDDPVVDDPLLDFDLQQKDAAPPPQFADDAPCCVPLPTQDFDRIWSLNLFFRLQAQLQARLSHRVRGDQDQRHPDPCRVLSSVLSVLVNVCCVVVVDPDDHSVVSNVVRSVRSSVQCSQLVSVLVITVRSVVSVVVCDCPDCCNPCPRPRVLVSQLVVLLQSLLVSQVSCVVSVNPDHQDHRVDGDPLSVLSSQVSSLLVCLQVVDDPPDLAHSLQDQSHADSVPRHTRDGFPDHPSPDDPPPVPGDD